Protein AF-C5M8X3-F1 (afdb_monomer)

Nearest PDB structures (foldseek):
  6czi-assembly2_B  TM=4.159E-01  e=5.454E+00  synthetic construct

Structure (mmCIF, N/CA/C/O backbone):
data_AF-C5M8X3-F1
#
_entry.id   AF-C5M8X3-F1
#
loop_
_atom_site.group_PDB
_atom_site.id
_atom_site.type_symbol
_atom_site.label_atom_id
_atom_site.label_alt_id
_atom_site.label_comp_id
_atom_site.label_asym_id
_atom_site.label_entity_id
_atom_site.label_seq_id
_atom_site.pdbx_PDB_ins_code
_atom_site.Cartn_x
_atom_site.Cartn_y
_atom_site.Cartn_z
_atom_site.occupancy
_atom_site.B_iso_or_equiv
_atom_site.auth_seq_id
_atom_site.auth_comp_id
_atom_site.auth_asym_id
_atom_site.auth_atom_id
_atom_site.pdbx_PDB_model_num
ATOM 1 N N . MET A 1 1 ? -1.297 -54.632 26.783 1.00 35.53 1 MET A N 1
ATOM 2 C CA . MET A 1 1 ? -0.485 -53.496 27.261 1.00 35.53 1 MET A CA 1
ATOM 3 C C . MET A 1 1 ? 0.518 -53.197 26.160 1.00 35.53 1 MET A C 1
ATOM 5 O O . MET A 1 1 ? 0.973 -54.150 25.548 1.00 35.53 1 MET A O 1
ATOM 9 N N . GLU A 1 2 ? 0.792 -51.916 25.925 1.00 27.80 2 GLU A N 1
ATOM 10 C CA . GLU A 1 2 ? 1.653 -51.342 24.872 1.00 27.80 2 GLU A CA 1
ATOM 11 C C . GLU A 1 2 ? 1.059 -51.148 23.468 1.00 27.80 2 GLU A C 1
ATOM 13 O O . GLU A 1 2 ? 0.149 -51.842 23.026 1.00 27.80 2 GLU A O 1
ATOM 18 N N . ARG A 1 3 ? 1.499 -50.029 22.881 1.00 27.27 3 ARG A N 1
ATOM 19 C CA . ARG A 1 3 ? 0.811 -49.127 21.955 1.00 27.27 3 ARG A CA 1
ATOM 20 C C . ARG A 1 3 ? 1.248 -49.368 20.511 1.00 27.27 3 ARG A C 1
ATOM 22 O O . ARG A 1 3 ? 2.397 -49.693 20.241 1.00 27.27 3 ARG A O 1
ATOM 29 N N . VAL A 1 4 ? 0.314 -49.087 19.608 1.00 30.89 4 VAL A N 1
ATOM 30 C CA . VAL A 1 4 ? 0.504 -48.908 18.165 1.00 30.89 4 VAL A CA 1
ATOM 31 C C . VAL A 1 4 ? 1.547 -47.816 17.903 1.00 30.89 4 VAL A C 1
ATOM 33 O O . VAL A 1 4 ? 1.366 -46.685 18.350 1.00 30.89 4 VAL A O 1
ATOM 36 N N . ASN A 1 5 ? 2.598 -48.147 17.149 1.00 29.56 5 ASN A N 1
ATOM 37 C CA . ASN A 1 5 ? 3.492 -47.186 16.504 1.00 29.56 5 ASN A CA 1
ATOM 38 C C . ASN A 1 5 ? 3.351 -47.340 14.987 1.00 29.56 5 ASN A C 1
ATOM 40 O O . ASN A 1 5 ? 3.986 -48.191 14.374 1.00 29.56 5 ASN A O 1
ATOM 44 N N . SER A 1 6 ? 2.504 -46.508 14.389 1.00 32.50 6 SER A N 1
ATOM 45 C CA . SER A 1 6 ? 2.483 -46.239 12.955 1.00 32.50 6 SER A CA 1
ATOM 46 C C . SER A 1 6 ? 3.452 -45.091 12.668 1.00 32.50 6 SER A C 1
ATOM 48 O O . SER A 1 6 ? 3.145 -43.916 12.862 1.00 32.50 6 SER A O 1
ATOM 50 N N . ARG A 1 7 ? 4.652 -45.451 12.225 1.00 31.73 7 ARG A N 1
ATOM 51 C CA . ARG A 1 7 ? 5.620 -44.580 11.559 1.00 31.73 7 ARG A CA 1
ATOM 52 C C . ARG A 1 7 ? 6.255 -45.450 10.492 1.00 31.73 7 ARG A C 1
ATOM 54 O O . ARG A 1 7 ? 7.017 -46.318 10.871 1.00 31.73 7 ARG A O 1
ATOM 61 N N . ASP A 1 8 ? 5.836 -45.268 9.242 1.00 32.00 8 ASP A N 1
ATOM 62 C CA . ASP A 1 8 ? 6.604 -45.571 8.026 1.00 32.00 8 ASP A CA 1
ATOM 63 C C . ASP A 1 8 ? 5.742 -45.253 6.795 1.00 32.00 8 ASP A C 1
ATOM 65 O O . ASP A 1 8 ? 5.071 -46.120 6.254 1.00 32.00 8 ASP A O 1
ATOM 69 N N . THR A 1 9 ? 5.734 -43.979 6.391 1.00 32.53 9 THR A N 1
ATOM 70 C CA . THR A 1 9 ? 5.500 -43.516 5.007 1.00 32.53 9 THR A CA 1
ATOM 71 C C . THR A 1 9 ? 5.806 -42.020 4.956 1.00 32.53 9 THR A C 1
ATOM 73 O O . THR A 1 9 ? 4.905 -41.201 5.097 1.00 32.53 9 THR A O 1
ATOM 76 N N . PHE A 1 10 ? 7.082 -41.658 4.830 1.00 29.36 10 PHE A N 1
ATOM 77 C CA . PHE A 1 10 ? 7.541 -40.352 4.327 1.00 29.36 10 PHE A CA 1
ATOM 78 C C . PHE A 1 10 ? 9.012 -40.500 3.914 1.00 29.36 10 PHE A C 1
ATOM 80 O O . PHE A 1 10 ? 9.926 -39.924 4.494 1.00 29.36 10 PHE A O 1
ATOM 87 N N . SER A 1 11 ? 9.240 -41.368 2.935 1.00 32.44 11 SER A N 1
ATOM 88 C CA . SER A 1 11 ? 10.549 -41.623 2.334 1.00 32.44 11 SER A CA 1
ATOM 89 C C . SER A 1 11 ? 10.380 -41.843 0.834 1.00 32.44 11 SER A C 1
ATOM 91 O O . SER A 1 11 ? 10.635 -42.913 0.303 1.00 32.44 11 SER A O 1
ATOM 93 N N . THR A 1 12 ? 9.917 -40.795 0.163 1.00 31.80 12 THR A N 1
ATOM 94 C CA . THR A 1 12 ? 10.097 -40.553 -1.273 1.00 31.80 12 THR A CA 1
ATOM 95 C C . THR A 1 12 ? 9.895 -39.058 -1.459 1.00 31.80 12 THR A C 1
ATOM 97 O O . THR A 1 12 ? 8.792 -38.592 -1.188 1.00 31.80 12 THR A O 1
ATOM 100 N N . LEU A 1 13 ? 10.968 -38.351 -1.838 1.00 28.16 13 LEU A N 1
ATOM 101 C CA . LEU A 1 13 ? 11.101 -36.936 -2.266 1.00 28.16 13 LEU A CA 1
ATOM 102 C C . LEU A 1 13 ? 12.334 -36.224 -1.668 1.00 28.16 13 LEU A C 1
ATOM 104 O O . LEU A 1 13 ? 12.421 -35.001 -1.698 1.00 28.16 13 LEU A O 1
ATOM 108 N N . ILE A 1 14 ? 13.325 -36.973 -1.179 1.00 31.22 14 ILE A N 1
ATOM 109 C CA . ILE A 1 14 ? 14.689 -36.462 -1.008 1.00 31.22 14 ILE A CA 1
ATOM 110 C C . ILE A 1 14 ? 15.605 -37.410 -1.776 1.00 31.22 14 ILE A C 1
ATOM 112 O O . ILE A 1 14 ? 15.864 -38.504 -1.294 1.00 31.22 14 ILE A O 1
ATOM 116 N N . GLU A 1 15 ? 15.955 -37.013 -3.000 1.00 29.81 15 GLU A N 1
ATOM 117 C CA . GLU A 1 15 ? 17.232 -37.237 -3.702 1.00 29.81 15 GLU A CA 1
ATOM 118 C C . GLU A 1 15 ? 17.016 -37.069 -5.212 1.00 29.81 15 GLU A C 1
ATOM 120 O O . GLU A 1 15 ? 16.443 -37.921 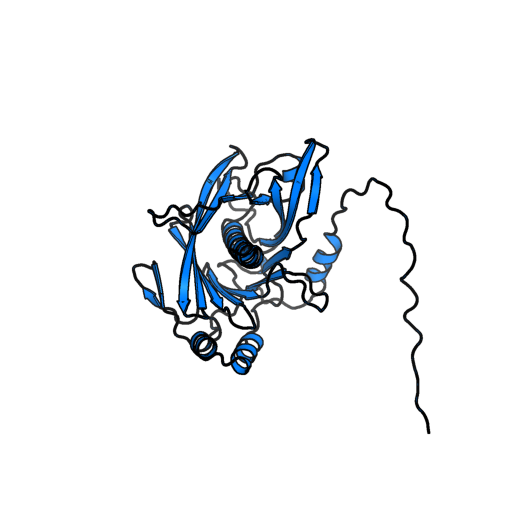-5.884 1.00 29.81 15 GLU A O 1
ATOM 125 N N . ASN A 1 16 ? 17.417 -35.897 -5.702 1.00 27.95 16 ASN A N 1
ATOM 126 C CA . ASN A 1 16 ? 18.263 -35.717 -6.881 1.00 27.95 16 ASN A CA 1
ATOM 127 C C . ASN A 1 16 ? 18.741 -34.258 -6.845 1.00 27.95 16 ASN A C 1
ATOM 129 O O . ASN A 1 16 ? 18.188 -33.375 -7.495 1.00 27.95 16 ASN A O 1
ATOM 133 N N . GLU A 1 17 ? 19.743 -33.999 -5.998 1.00 35.50 17 GLU A N 1
ATOM 134 C CA . GLU A 1 17 ? 20.630 -32.849 -6.175 1.00 35.50 17 GLU A CA 1
ATOM 135 C C . GLU A 1 17 ? 21.497 -33.132 -7.408 1.00 35.50 17 GLU A C 1
ATOM 137 O O . GLU A 1 17 ? 22.570 -33.728 -7.314 1.00 35.50 17 GLU A O 1
ATOM 142 N N . GLU A 1 18 ? 21.013 -32.734 -8.582 1.00 29.89 18 GLU A N 1
ATOM 143 C CA . GLU A 1 18 ? 21.880 -32.536 -9.738 1.00 29.89 18 GLU A CA 1
ATOM 144 C C . GLU A 1 18 ? 22.515 -31.142 -9.649 1.00 29.89 18 GLU A C 1
ATOM 146 O O . GLU A 1 18 ? 21.884 -30.146 -9.292 1.00 29.89 18 GLU A O 1
ATOM 151 N N . GLN A 1 19 ? 23.821 -31.108 -9.903 1.00 28.66 19 GLN A N 1
ATOM 152 C CA . GLN A 1 19 ? 24.676 -29.925 -9.885 1.00 28.66 19 GLN A CA 1
ATOM 153 C C . GLN A 1 19 ? 24.109 -28.797 -10.768 1.00 28.66 19 GLN A C 1
ATOM 155 O O . GLN A 1 19 ? 23.556 -29.083 -11.828 1.00 28.66 19 GLN A O 1
ATOM 160 N N . PRO A 1 20 ? 24.305 -27.512 -10.413 1.00 30.53 20 PRO A N 1
ATOM 161 C CA . PRO A 1 20 ? 23.799 -26.411 -11.221 1.00 30.53 20 PRO A CA 1
ATOM 162 C C . PRO A 1 20 ? 24.616 -26.291 -12.513 1.00 30.53 20 PRO A C 1
ATOM 164 O O . PRO A 1 20 ? 25.714 -25.726 -12.522 1.00 30.53 20 PRO A O 1
ATOM 167 N N . SER A 1 21 ? 24.082 -26.806 -13.619 1.00 29.17 21 SER A N 1
ATOM 168 C CA . SER A 1 21 ? 24.486 -26.376 -14.953 1.00 29.17 21 SER A CA 1
ATOM 169 C C . SER A 1 21 ? 24.014 -24.938 -15.171 1.00 29.17 21 SER A C 1
ATOM 171 O O . SER A 1 21 ? 22.846 -24.610 -14.981 1.00 29.17 21 SER A O 1
ATOM 173 N N . GLN A 1 22 ? 24.949 -24.065 -15.542 1.00 39.91 22 GLN A N 1
ATOM 174 C CA . GLN A 1 22 ? 24.668 -22.722 -16.037 1.00 39.91 22 GLN A CA 1
ATOM 175 C C . GLN A 1 22 ? 23.813 -22.832 -17.305 1.00 39.91 22 GLN A C 1
ATOM 177 O O . GLN A 1 22 ? 24.356 -23.251 -18.317 1.00 39.91 22 GLN A O 1
ATOM 182 N N . ASP A 1 23 ? 22.511 -22.545 -17.215 1.00 36.16 23 ASP A N 1
ATOM 183 C CA . ASP A 1 23 ? 21.654 -21.955 -18.272 1.00 36.16 23 ASP A CA 1
ATOM 184 C C . ASP A 1 23 ? 20.148 -21.978 -17.912 1.00 36.16 23 ASP A C 1
ATOM 186 O O . ASP A 1 23 ? 19.285 -22.064 -18.783 1.00 36.16 23 ASP A O 1
ATOM 190 N N . ASP A 1 24 ? 19.786 -21.821 -16.634 1.00 33.84 24 ASP A N 1
ATOM 191 C CA . ASP A 1 24 ? 18.376 -21.678 -16.253 1.00 33.84 24 ASP A CA 1
ATOM 192 C C . ASP A 1 24 ? 17.953 -20.202 -16.264 1.00 33.84 24 ASP A C 1
ATOM 194 O O . ASP A 1 24 ? 18.055 -19.463 -15.278 1.00 33.84 24 ASP A O 1
ATOM 198 N N . LEU A 1 25 ? 17.445 -19.763 -17.417 1.00 36.94 25 LEU A N 1
ATOM 199 C CA . LEU A 1 25 ? 16.463 -18.679 -17.469 1.00 36.94 25 LEU A CA 1
ATOM 200 C C . LEU A 1 25 ? 15.303 -19.053 -16.526 1.00 36.94 25 LEU A C 1
ATOM 202 O O . LEU A 1 25 ? 14.826 -20.186 -16.597 1.00 36.94 25 LEU A O 1
ATOM 206 N N . PRO A 1 26 ? 14.811 -18.153 -15.654 1.00 37.84 26 PRO A N 1
ATOM 207 C CA . PRO A 1 26 ? 13.705 -18.495 -14.773 1.00 37.84 26 PRO A CA 1
ATOM 208 C C . PRO A 1 26 ? 12.447 -18.693 -15.622 1.00 37.84 26 PRO A C 1
ATOM 210 O O . PRO A 1 26 ? 11.858 -17.731 -16.116 1.00 37.84 26 PRO A O 1
ATOM 213 N N . VAL A 1 27 ? 12.073 -19.959 -15.797 1.00 36.72 27 VAL A N 1
ATOM 214 C CA . VAL A 1 27 ? 10.805 -20.396 -16.376 1.00 36.72 27 VAL A CA 1
ATOM 215 C C . VAL A 1 27 ? 9.666 -19.756 -15.576 1.00 36.72 27 VAL A C 1
ATOM 217 O O . VAL A 1 27 ? 9.706 -19.682 -14.346 1.00 36.72 27 VAL A O 1
ATOM 220 N N . GLU A 1 28 ? 8.675 -19.221 -16.286 1.00 41.97 28 GLU A N 1
ATOM 221 C CA . GLU A 1 28 ? 7.472 -18.625 -15.712 1.00 41.97 28 GLU A CA 1
ATOM 222 C C . GLU A 1 28 ? 6.676 -19.658 -14.894 1.00 41.97 28 GLU A C 1
ATOM 224 O O . GLU A 1 28 ? 5.806 -20.346 -15.420 1.00 41.97 28 GLU A O 1
ATOM 229 N N . ASP A 1 29 ? 6.896 -19.700 -13.578 1.00 37.28 29 ASP A N 1
ATOM 230 C CA . ASP A 1 29 ? 5.984 -20.331 -12.609 1.00 37.28 29 ASP A CA 1
ATOM 231 C C . ASP A 1 29 ? 4.707 -19.479 -12.436 1.00 37.28 29 ASP A C 1
ATOM 233 O O . ASP A 1 29 ? 4.412 -18.901 -11.382 1.00 37.28 29 ASP A O 1
ATOM 237 N N . THR A 1 30 ? 3.949 -19.329 -13.522 1.00 42.97 30 THR A N 1
ATOM 238 C CA . THR A 1 30 ? 2.607 -18.722 -13.544 1.00 42.97 30 THR A CA 1
ATOM 239 C C . THR A 1 30 ? 1.503 -19.786 -13.493 1.00 42.97 30 THR A C 1
ATOM 241 O O . THR A 1 30 ? 0.395 -19.491 -13.040 1.00 42.97 30 THR A O 1
ATOM 244 N N . SER A 1 31 ? 1.828 -21.028 -13.870 1.00 37.69 31 SER A N 1
ATOM 245 C CA . SER A 1 31 ? 0.934 -22.197 -13.929 1.00 37.69 31 SER A CA 1
ATOM 246 C C . SER A 1 31 ? 0.243 -22.495 -12.591 1.00 37.69 31 SER A C 1
ATOM 248 O O . SER A 1 31 ? -0.985 -22.602 -12.518 1.00 37.69 31 SER A O 1
ATOM 250 N N . ASP A 1 32 ? 1.007 -22.531 -11.501 1.00 39.16 32 ASP A N 1
ATOM 251 C CA . ASP A 1 32 ? 0.515 -23.100 -10.241 1.00 39.16 32 ASP A CA 1
ATOM 252 C C . ASP A 1 32 ? -0.460 -22.170 -9.500 1.00 39.16 32 ASP A C 1
ATOM 254 O O . ASP A 1 32 ? -1.322 -22.620 -8.743 1.00 39.16 32 ASP A O 1
ATOM 258 N N . LEU A 1 33 ? -0.393 -20.862 -9.771 1.00 42.19 33 LEU A N 1
ATOM 259 C CA . LEU A 1 33 ? -1.233 -19.839 -9.136 1.00 42.19 33 LEU A CA 1
ATOM 260 C C . LEU A 1 33 ? -2.547 -19.572 -9.876 1.00 42.19 33 LEU A C 1
ATOM 262 O O . LEU A 1 33 ? -3.545 -19.260 -9.226 1.00 42.19 33 LEU A O 1
ATOM 266 N N . ILE A 1 34 ? -2.571 -19.734 -11.203 1.00 44.50 34 ILE A N 1
ATOM 267 C CA . ILE A 1 34 ? -3.823 -19.731 -11.978 1.00 44.50 34 ILE A CA 1
ATOM 268 C C . ILE A 1 34 ? -4.696 -20.912 -11.530 1.00 44.50 34 ILE A C 1
ATOM 270 O O . ILE A 1 34 ? -5.917 -20.770 -11.413 1.00 44.50 34 ILE A O 1
ATOM 274 N N . SER A 1 35 ? -4.068 -22.038 -11.164 1.00 29.95 35 SER A N 1
ATOM 275 C CA . SER A 1 35 ? -4.771 -23.174 -10.565 1.00 29.95 35 SER A CA 1
ATOM 276 C C . SER A 1 35 ? -5.399 -22.828 -9.208 1.00 29.95 35 SER A C 1
ATOM 278 O O . SER A 1 35 ? -6.538 -23.199 -8.990 1.00 29.95 35 SER A O 1
ATOM 280 N N . LEU A 1 36 ? -4.753 -22.024 -8.351 1.00 37.22 36 LEU A N 1
ATOM 281 C CA . LEU A 1 36 ? -5.252 -21.664 -7.009 1.00 37.22 36 LEU A CA 1
ATOM 282 C C . LEU A 1 36 ? -6.508 -20.777 -7.008 1.00 37.22 36 LEU A C 1
ATOM 284 O O . LEU A 1 36 ? -7.305 -20.848 -6.074 1.00 37.22 36 LEU A O 1
ATOM 288 N N . ILE A 1 37 ? -6.682 -19.943 -8.036 1.00 44.22 37 ILE A N 1
ATOM 289 C CA . ILE A 1 37 ? -7.893 -19.124 -8.223 1.00 44.22 37 ILE A CA 1
ATOM 290 C C . ILE A 1 37 ? -8.991 -19.953 -8.901 1.00 44.22 37 ILE A C 1
ATOM 292 O O . ILE A 1 37 ? -10.164 -19.790 -8.586 1.00 44.22 37 ILE A O 1
ATOM 296 N N . SER A 1 38 ? -8.608 -20.877 -9.787 1.00 37.72 38 SER A N 1
ATOM 297 C CA . SER A 1 38 ? -9.541 -21.768 -10.491 1.00 37.72 38 SER A CA 1
ATOM 298 C C . SER A 1 38 ? -9.983 -22.973 -9.644 1.00 37.72 38 SER A C 1
ATOM 300 O O . SER A 1 38 ? -11.002 -23.581 -9.940 1.00 37.72 38 SER A O 1
ATOM 302 N N . SER A 1 39 ? -9.225 -23.340 -8.602 1.00 35.97 39 SER A N 1
ATOM 303 C CA . SER A 1 39 ? -9.473 -24.505 -7.738 1.00 35.97 39 SER A CA 1
ATOM 304 C C . SER A 1 39 ? -10.269 -24.176 -6.479 1.00 35.97 39 SER A C 1
ATOM 306 O O . SER A 1 39 ? -10.559 -25.075 -5.690 1.00 35.97 39 SER A O 1
ATOM 308 N N . GLN A 1 40 ? -10.585 -22.903 -6.239 1.00 40.94 40 GLN A N 1
ATOM 309 C CA . GLN A 1 40 ? -11.578 -22.531 -5.245 1.00 40.94 40 GLN A CA 1
ATOM 310 C C . GLN A 1 40 ? -12.871 -22.159 -5.965 1.00 40.94 40 GLN A C 1
ATOM 312 O O . GLN A 1 40 ? -13.109 -21.000 -6.283 1.00 40.94 40 GLN A O 1
ATOM 317 N N . ASP A 1 41 ? -13.743 -23.154 -6.136 1.00 36.28 41 ASP A N 1
ATOM 318 C CA . ASP A 1 41 ? -15.193 -22.987 -6.301 1.00 36.28 41 ASP A CA 1
ATOM 319 C C . ASP A 1 41 ? -15.823 -22.344 -5.040 1.00 36.28 41 ASP A C 1
ATOM 321 O O . ASP A 1 41 ? -16.834 -22.796 -4.499 1.00 36.28 41 ASP A O 1
ATOM 325 N N . THR A 1 42 ? -15.220 -21.288 -4.495 1.00 49.09 42 THR A N 1
ATOM 326 C CA . THR A 1 42 ? -15.905 -20.382 -3.586 1.00 49.09 42 THR A CA 1
ATOM 327 C C . THR A 1 42 ? -16.634 -19.391 -4.473 1.00 49.09 42 THR A C 1
ATOM 329 O O . THR A 1 42 ? -16.024 -18.568 -5.143 1.00 49.09 42 THR A O 1
ATOM 332 N N . LEU A 1 43 ? -17.961 -19.515 -4.516 1.00 54.19 43 LEU A N 1
ATOM 333 C CA . LEU A 1 43 ? -18.886 -18.576 -5.150 1.00 54.19 43 LEU A CA 1
ATOM 334 C C . LEU A 1 43 ? -18.646 -17.163 -4.590 1.00 54.19 43 LEU A C 1
ATOM 336 O O . LEU A 1 43 ? -19.321 -16.725 -3.658 1.00 54.19 43 LEU A O 1
ATOM 340 N N . ILE A 1 44 ? -17.651 -16.455 -5.123 1.00 66.62 44 ILE A N 1
ATOM 341 C CA . ILE A 1 44 ? -17.416 -15.050 -4.823 1.00 66.62 44 ILE A CA 1
ATOM 342 C C . ILE A 1 44 ? -18.664 -14.319 -5.300 1.00 66.62 44 ILE A C 1
ATOM 344 O O . ILE A 1 44 ? -19.034 -14.411 -6.469 1.00 66.62 44 ILE A O 1
ATOM 348 N N . ASN A 1 45 ? -19.336 -13.615 -4.390 1.00 75.12 45 ASN A N 1
ATOM 349 C CA . ASN A 1 45 ? -20.534 -12.872 -4.746 1.00 75.12 45 ASN A CA 1
ATOM 350 C C . ASN A 1 45 ? -20.176 -11.810 -5.813 1.00 75.12 45 ASN A C 1
ATOM 352 O O . ASN A 1 45 ? -19.442 -10.868 -5.498 1.00 75.12 45 ASN A O 1
ATOM 356 N N . PRO A 1 46 ? -20.697 -11.913 -7.053 1.00 77.19 46 PRO A N 1
ATOM 357 C CA . PRO A 1 46 ? -20.314 -11.024 -8.149 1.00 77.19 46 PRO A CA 1
ATOM 358 C C . PRO A 1 46 ? -20.783 -9.580 -7.938 1.00 77.19 46 PRO A C 1
ATOM 360 O O . PRO A 1 46 ? -20.312 -8.677 -8.625 1.00 77.19 46 PRO A O 1
ATOM 363 N N . THR A 1 47 ? -21.688 -9.335 -6.981 1.00 83.75 47 THR A N 1
ATOM 364 C CA . THR A 1 47 ? -22.148 -7.984 -6.635 1.00 83.75 47 THR A CA 1
ATOM 365 C C . THR A 1 47 ? -21.171 -7.227 -5.738 1.00 83.75 47 THR A C 1
ATOM 367 O O . THR A 1 47 ? -21.415 -6.058 -5.438 1.00 83.75 47 THR A O 1
ATOM 370 N N . ILE A 1 48 ? -20.104 -7.874 -5.255 1.00 87.25 48 ILE A N 1
ATOM 371 C CA . ILE A 1 48 ? -19.066 -7.200 -4.473 1.00 87.25 48 ILE A CA 1
ATOM 372 C C . ILE A 1 48 ? -18.394 -6.154 -5.360 1.00 87.25 48 ILE A C 1
ATOM 374 O O . ILE A 1 48 ? -17.923 -6.459 -6.458 1.00 87.25 48 ILE A O 1
ATOM 378 N N . LYS A 1 49 ? -18.328 -4.923 -4.850 1.00 91.06 49 LYS A N 1
ATOM 379 C CA . LYS A 1 49 ? -17.592 -3.826 -5.471 1.00 91.06 49 LYS A CA 1
ATOM 380 C C . LYS A 1 49 ? -16.314 -3.537 -4.698 1.00 91.06 49 LYS A C 1
ATOM 382 O O . LYS A 1 49 ? -16.342 -3.441 -3.475 1.00 91.06 49 LYS A O 1
ATOM 387 N N . ILE A 1 50 ? -15.219 -3.379 -5.429 1.00 92.00 50 ILE A N 1
ATOM 388 C CA . ILE A 1 50 ? -13.895 -3.008 -4.939 1.00 92.00 50 ILE A CA 1
ATOM 389 C C . ILE A 1 50 ? -13.449 -1.805 -5.763 1.00 92.00 50 ILE A C 1
ATOM 391 O O . ILE A 1 50 ? -13.410 -1.881 -6.986 1.00 92.00 50 ILE A O 1
ATOM 395 N N . MET A 1 51 ? -13.133 -0.689 -5.110 1.00 92.44 51 MET A N 1
ATOM 396 C CA . MET A 1 51 ? -12.769 0.583 -5.753 1.00 92.44 51 MET A CA 1
ATOM 397 C C . MET A 1 51 ? -13.808 1.025 -6.796 1.00 92.44 51 MET A C 1
ATOM 399 O O . MET A 1 51 ? -13.471 1.441 -7.898 1.00 92.44 51 MET A O 1
ATOM 403 N N . ASN A 1 52 ? -15.094 0.886 -6.454 1.00 89.75 52 ASN A N 1
ATOM 404 C CA . ASN A 1 52 ? -16.241 1.130 -7.338 1.00 89.75 52 ASN A CA 1
ATOM 405 C C . ASN A 1 52 ? -16.350 0.217 -8.577 1.00 89.75 52 ASN A C 1
ATOM 407 O O . ASN A 1 52 ? -17.232 0.424 -9.410 1.00 89.75 52 ASN A O 1
ATOM 411 N N . GLN A 1 53 ? -15.550 -0.848 -8.653 1.00 90.62 53 GLN A N 1
ATOM 412 C CA . GLN A 1 53 ? -15.564 -1.835 -9.733 1.00 90.62 53 GLN A CA 1
ATOM 413 C C . GLN A 1 53 ? -16.102 -3.172 -9.252 1.00 90.62 53 GLN A C 1
ATOM 415 O O . GLN A 1 53 ? -15.798 -3.603 -8.142 1.00 90.62 53 GLN A O 1
ATOM 420 N N . ASN A 1 54 ? -16.889 -3.857 -10.080 1.00 89.50 54 ASN A N 1
ATOM 421 C CA . ASN A 1 54 ? -17.336 -5.204 -9.735 1.00 89.50 54 ASN A CA 1
ATOM 422 C C . ASN A 1 54 ? -16.127 -6.137 -9.645 1.00 89.50 54 ASN A C 1
ATOM 424 O O . ASN A 1 54 ? -15.220 -6.069 -10.474 1.00 89.50 54 ASN A O 1
ATOM 428 N N . ILE A 1 55 ? -16.141 -7.047 -8.675 1.00 88.56 55 ILE A N 1
ATOM 429 C CA . ILE A 1 55 ? -15.057 -8.014 -8.473 1.00 88.56 55 ILE A CA 1
ATOM 430 C C . ILE A 1 55 ? -14.759 -8.851 -9.725 1.00 88.56 55 ILE A C 1
ATOM 432 O O . ILE A 1 55 ? -13.611 -9.194 -9.985 1.00 88.56 55 ILE A O 1
ATOM 436 N N . THR A 1 56 ? -15.774 -9.103 -10.553 1.00 87.88 56 THR A N 1
ATOM 437 C CA . THR A 1 56 ? -15.651 -9.813 -11.833 1.00 87.88 56 THR A CA 1
ATOM 438 C C . THR A 1 56 ? -14.778 -9.088 -12.857 1.00 87.88 56 THR A C 1
ATOM 440 O O . THR A 1 56 ? -14.328 -9.714 -13.809 1.00 87.88 56 THR A O 1
ATOM 443 N N . ASN A 1 57 ? -14.533 -7.785 -12.685 1.00 88.25 57 ASN A N 1
ATOM 444 C CA . ASN A 1 57 ? -13.693 -7.003 -13.592 1.00 88.25 57 ASN A CA 1
ATOM 445 C C . ASN A 1 57 ? -12.195 -7.225 -13.317 1.00 88.25 57 ASN A C 1
ATOM 447 O O . ASN A 1 57 ? -11.374 -6.984 -14.199 1.00 88.25 57 ASN A O 1
ATOM 451 N N . PHE A 1 58 ? -11.824 -7.721 -12.130 1.00 88.81 58 PHE A N 1
ATOM 452 C CA . PHE A 1 58 ? -10.436 -7.949 -11.709 1.00 88.81 58 PHE A CA 1
ATOM 453 C C . PHE A 1 58 ? -9.859 -9.229 -12.327 1.00 88.81 58 PHE A C 1
ATOM 455 O O . PHE A 1 58 ? -9.615 -10.227 -11.654 1.00 88.81 58 PHE A O 1
ATOM 462 N N . THR A 1 59 ? -9.666 -9.202 -13.642 1.00 85.31 59 THR A N 1
ATOM 463 C CA . THR A 1 59 ? -9.271 -10.370 -14.444 1.00 85.31 59 THR A CA 1
ATOM 464 C C . THR A 1 59 ? -7.772 -10.442 -14.717 1.00 85.31 59 THR A C 1
ATOM 466 O O . THR A 1 59 ? -7.264 -11.495 -15.102 1.00 85.31 59 THR A O 1
ATOM 469 N N . ARG A 1 60 ? -7.040 -9.338 -14.524 1.00 88.38 60 ARG A N 1
ATOM 470 C CA . ARG A 1 60 ? -5.610 -9.254 -14.832 1.00 88.38 60 ARG A CA 1
ATOM 471 C C . ARG A 1 60 ? -4.777 -9.431 -13.575 1.00 88.38 60 ARG A C 1
ATOM 473 O O . ARG A 1 60 ? -5.069 -8.824 -12.549 1.00 88.38 60 ARG A O 1
ATOM 480 N N . ILE A 1 61 ? -3.704 -10.211 -13.680 1.00 90.38 61 ILE A N 1
ATOM 481 C CA . ILE A 1 61 ? -2.747 -10.436 -12.593 1.00 90.38 61 ILE A CA 1
ATOM 482 C C . ILE A 1 61 ? -1.389 -9.903 -13.028 1.00 90.38 61 ILE A C 1
ATOM 484 O O . ILE A 1 61 ? -0.848 -10.325 -14.047 1.00 90.38 61 ILE A O 1
ATOM 488 N N . TYR A 1 62 ? -0.812 -9.018 -12.222 1.00 92.75 62 TYR A N 1
ATOM 489 C CA . TYR A 1 62 ? 0.530 -8.491 -12.442 1.00 92.75 62 TYR A CA 1
ATOM 490 C C . TYR A 1 62 ? 1.515 -9.042 -11.417 1.00 92.75 62 TYR A C 1
ATOM 492 O O . TYR A 1 62 ? 1.185 -9.200 -10.242 1.00 92.75 62 TYR A O 1
ATOM 500 N N . THR A 1 63 ? 2.749 -9.292 -11.863 1.00 94.69 63 THR A N 1
ATOM 501 C CA . THR A 1 63 ? 3.908 -9.557 -11.001 1.00 94.69 63 THR A CA 1
ATOM 502 C C . THR A 1 63 ? 4.967 -8.496 -11.277 1.00 94.69 63 THR A C 1
ATOM 504 O O . THR A 1 63 ? 5.713 -8.585 -12.247 1.00 94.69 63 THR A O 1
ATOM 507 N N . LEU A 1 64 ? 5.020 -7.492 -10.407 1.00 96.00 64 LEU A N 1
ATOM 508 C CA . LEU A 1 64 ? 5.802 -6.272 -10.565 1.00 96.00 64 LEU A CA 1
ATOM 509 C C . LEU A 1 64 ? 7.144 -6.400 -9.828 1.00 96.00 64 LEU A C 1
ATOM 511 O O . LEU A 1 64 ? 7.157 -6.397 -8.588 1.00 96.00 64 LEU A O 1
ATOM 515 N N . PRO A 1 65 ? 8.285 -6.534 -10.525 1.00 94.94 65 PRO A N 1
ATOM 516 C CA . PRO A 1 65 ? 9.576 -6.626 -9.861 1.00 94.94 65 PRO A CA 1
ATOM 517 C C . PRO A 1 65 ? 10.022 -5.289 -9.266 1.00 94.94 65 PRO A C 1
ATOM 519 O O . PRO A 1 65 ? 9.996 -4.243 -9.917 1.00 94.94 65 PRO A O 1
ATOM 522 N N . LEU A 1 66 ? 10.480 -5.355 -8.013 1.00 93.69 66 LEU A N 1
ATOM 523 C CA . LEU A 1 66 ? 11.042 -4.236 -7.269 1.00 93.69 66 LEU A CA 1
ATOM 524 C C . LEU A 1 66 ? 12.566 -4.354 -7.239 1.00 93.69 66 LEU A C 1
ATOM 526 O O . LEU A 1 66 ? 13.108 -5.289 -6.639 1.00 93.69 66 LEU A O 1
ATOM 530 N N . ILE A 1 67 ? 13.261 -3.398 -7.848 1.00 91.94 67 ILE A N 1
ATOM 531 C CA . ILE A 1 67 ? 14.718 -3.436 -7.991 1.00 91.94 67 ILE A CA 1
ATOM 532 C C . ILE A 1 67 ? 15.373 -2.117 -7.577 1.00 91.94 67 ILE A C 1
ATOM 534 O O . ILE A 1 67 ? 14.742 -1.061 -7.564 1.00 91.94 67 ILE A O 1
ATOM 538 N N . SER A 1 68 ? 16.669 -2.154 -7.298 1.00 89.12 68 SER A N 1
ATOM 539 C CA . SER A 1 68 ? 17.533 -0.976 -7.253 1.00 89.12 68 SER A CA 1
ATOM 540 C C . SER A 1 68 ? 18.756 -1.174 -8.140 1.00 89.12 68 SER A C 1
ATOM 542 O O . SER A 1 68 ? 19.154 -2.295 -8.472 1.00 89.12 68 SER A O 1
ATOM 544 N N . ASN A 1 69 ? 19.365 -0.060 -8.540 1.00 81.69 69 ASN A N 1
ATOM 545 C CA . ASN A 1 69 ? 20.672 -0.100 -9.184 1.00 81.69 69 ASN A CA 1
ATOM 546 C C . ASN A 1 69 ? 21.739 -0.172 -8.091 1.00 81.69 69 ASN A C 1
ATOM 548 O O . ASN A 1 69 ? 21.683 0.602 -7.139 1.00 81.69 69 ASN A O 1
ATOM 552 N N . PHE A 1 70 ? 22.757 -1.014 -8.271 1.00 64.88 70 PHE A N 1
ATOM 553 C CA . PHE A 1 70 ? 23.837 -1.184 -7.290 1.00 64.88 70 PHE A CA 1
ATOM 554 C C . PHE A 1 70 ? 24.520 0.141 -6.880 1.00 64.88 70 PHE A C 1
ATOM 556 O O . PHE A 1 70 ? 24.972 0.283 -5.749 1.00 64.88 70 PHE A O 1
ATOM 563 N N . LEU A 1 71 ? 24.559 1.128 -7.785 1.00 58.19 71 LEU A N 1
ATOM 564 C CA . LEU A 1 71 ? 25.219 2.426 -7.586 1.00 58.19 71 LEU A CA 1
ATOM 565 C C . LEU A 1 71 ? 24.267 3.588 -7.241 1.00 58.19 71 LEU A C 1
ATOM 567 O O . LEU A 1 71 ? 24.739 4.668 -6.891 1.00 58.19 71 LEU A O 1
ATOM 571 N N . HIS A 1 72 ? 22.943 3.409 -7.337 1.00 60.22 72 HIS A N 1
ATOM 572 C CA . HIS A 1 72 ? 21.978 4.490 -7.097 1.00 60.22 72 HIS A CA 1
ATOM 573 C C . HIS A 1 72 ? 20.965 4.110 -6.021 1.00 60.22 72 HIS A C 1
ATOM 575 O O . HIS A 1 72 ? 20.328 3.067 -6.086 1.00 60.22 72 HIS A O 1
ATOM 581 N N . THR A 1 73 ? 20.721 5.028 -5.087 1.00 63.44 73 THR A N 1
ATOM 582 C CA . THR A 1 73 ? 19.823 4.864 -3.927 1.00 63.44 73 THR A CA 1
ATOM 583 C C . THR A 1 73 ? 18.320 4.822 -4.267 1.00 63.44 73 THR A C 1
ATOM 585 O O . THR A 1 73 ? 17.469 4.865 -3.369 1.00 63.44 73 THR A O 1
ATOM 588 N N . GLY A 1 74 ? 17.982 4.759 -5.557 1.00 76.62 74 GLY A N 1
ATOM 589 C CA . GLY A 1 74 ? 16.615 4.677 -6.060 1.00 76.62 74 GLY A CA 1
ATOM 590 C C . GLY A 1 74 ? 16.096 3.242 -6.057 1.00 76.62 74 GLY A C 1
ATOM 591 O O . GLY A 1 74 ? 16.821 2.314 -6.413 1.00 76.62 74 GLY A O 1
ATOM 592 N N . VAL A 1 75 ? 14.829 3.088 -5.679 1.00 88.88 75 VAL A N 1
ATOM 593 C CA . VAL A 1 75 ? 14.071 1.843 -5.844 1.00 88.88 75 VAL A CA 1
ATOM 594 C C . VAL A 1 75 ? 13.062 2.062 -6.968 1.00 88.88 75 VAL A C 1
ATOM 596 O O . VAL A 1 75 ? 12.414 3.113 -7.023 1.00 88.88 75 VAL A O 1
ATOM 599 N N . TYR A 1 76 ? 12.961 1.075 -7.848 1.00 93.69 76 TYR A N 1
ATOM 600 C CA . TYR A 1 76 ? 12.212 1.099 -9.095 1.00 93.69 76 TYR A CA 1
ATOM 601 C C . TYR A 1 76 ? 11.275 -0.105 -9.144 1.00 93.69 76 TYR A C 1
ATOM 603 O O . TYR A 1 76 ? 11.699 -1.231 -8.883 1.00 93.69 76 TYR A O 1
ATOM 611 N N . LEU A 1 77 ? 10.016 0.141 -9.476 1.00 95.44 77 LEU A N 1
ATOM 612 C CA . LEU A 1 77 ? 8.999 -0.875 -9.688 1.00 95.44 77 LEU A CA 1
ATOM 613 C C . LEU A 1 77 ? 8.729 -0.963 -11.187 1.00 95.44 77 LEU A C 1
ATOM 615 O O . LEU A 1 77 ? 8.325 0.030 -11.786 1.00 95.44 77 LEU A O 1
ATOM 619 N N . TYR A 1 78 ? 8.963 -2.125 -11.783 1.00 94.81 78 TYR A N 1
ATOM 620 C CA . TYR A 1 78 ? 8.701 -2.365 -13.203 1.00 94.81 78 TYR A CA 1
ATOM 621 C C . TYR A 1 78 ? 7.397 -3.138 -13.378 1.00 94.81 78 TYR A C 1
ATOM 623 O O . TYR A 1 78 ? 6.945 -3.816 -12.455 1.00 94.81 78 TYR A O 1
ATOM 631 N N . LEU A 1 79 ? 6.804 -3.044 -14.568 1.00 92.88 79 LEU A N 1
ATOM 632 C CA . LEU A 1 79 ? 5.579 -3.770 -14.900 1.00 92.88 79 LEU A CA 1
ATOM 633 C C . LEU A 1 79 ? 5.819 -5.286 -14.983 1.00 92.88 79 LEU A C 1
ATOM 635 O O . LEU A 1 79 ? 4.969 -6.078 -14.590 1.00 92.88 79 LEU A O 1
ATOM 639 N N . ASN A 1 80 ? 6.983 -5.700 -15.482 1.00 92.06 80 ASN A N 1
ATOM 640 C CA . ASN A 1 80 ? 7.388 -7.100 -15.585 1.00 92.06 80 ASN A CA 1
ATOM 641 C C . ASN A 1 80 ? 8.920 -7.211 -15.737 1.00 92.06 80 ASN A C 1
ATOM 643 O O . ASN A 1 80 ? 9.635 -6.208 -15.798 1.00 92.06 80 ASN A O 1
ATOM 647 N N . TRP A 1 81 ? 9.436 -8.443 -15.780 1.00 90.12 81 TRP A N 1
ATOM 648 C CA . TRP A 1 81 ? 10.867 -8.707 -15.9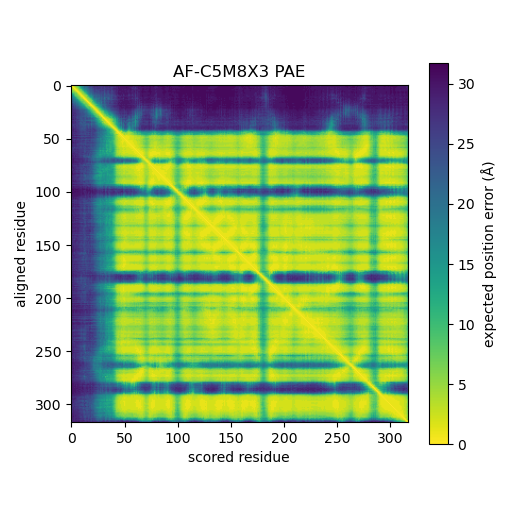77 1.00 90.12 81 TRP A CA 1
ATOM 649 C C . TRP A 1 81 ? 11.375 -8.342 -17.373 1.00 90.12 81 TRP A C 1
ATOM 651 O O . TRP A 1 81 ? 12.506 -7.870 -17.498 1.00 90.12 81 TRP A O 1
ATOM 661 N N . ASN A 1 82 ? 10.548 -8.507 -18.405 1.00 90.50 82 ASN A N 1
ATOM 662 C CA . ASN A 1 82 ? 10.928 -8.197 -19.783 1.00 90.50 82 ASN A CA 1
ATOM 663 C C . ASN A 1 82 ? 11.245 -6.711 -19.955 1.00 90.50 82 ASN A C 1
ATOM 665 O O . ASN A 1 82 ? 12.210 -6.370 -20.630 1.00 90.50 82 ASN A O 1
ATOM 669 N N . ASP A 1 83 ? 10.511 -5.826 -19.284 1.00 90.62 83 ASP A N 1
ATOM 670 C CA . ASP A 1 83 ? 10.772 -4.388 -19.322 1.00 90.62 83 ASP A CA 1
ATOM 671 C C . ASP A 1 83 ? 12.149 -4.031 -18.748 1.00 90.62 83 ASP A C 1
ATOM 673 O O . ASP A 1 83 ? 12.822 -3.144 -19.269 1.00 90.62 83 ASP A O 1
ATOM 677 N N . ILE A 1 84 ? 12.623 -4.767 -17.739 1.00 90.12 84 ILE A N 1
ATOM 678 C CA . ILE A 1 84 ? 13.979 -4.601 -17.200 1.00 90.12 84 ILE A CA 1
ATOM 679 C C . ILE A 1 84 ? 15.022 -5.033 -18.245 1.00 90.12 84 ILE A C 1
ATOM 681 O O . ILE A 1 84 ? 15.989 -4.310 -18.497 1.00 90.12 84 ILE A O 1
ATOM 685 N N . ILE A 1 85 ? 14.823 -6.200 -18.867 1.00 88.94 85 ILE A N 1
ATOM 686 C CA . ILE A 1 85 ? 15.742 -6.778 -19.865 1.00 88.94 85 ILE A CA 1
ATOM 687 C C . ILE A 1 85 ? 15.839 -5.876 -21.104 1.00 88.94 85 ILE A C 1
ATOM 689 O O . ILE A 1 85 ? 16.938 -5.625 -21.605 1.00 88.94 85 ILE A O 1
ATOM 693 N N . LEU A 1 86 ? 14.699 -5.344 -21.552 1.00 88.38 86 LEU A N 1
ATOM 694 C CA . LEU A 1 86 ? 14.566 -4.443 -22.699 1.00 88.38 86 LEU A CA 1
ATOM 695 C C . LEU A 1 86 ? 14.912 -2.981 -22.376 1.00 88.38 86 LEU A C 1
ATOM 697 O O . LEU A 1 86 ? 14.792 -2.126 -23.248 1.00 88.38 86 LEU A O 1
ATOM 701 N N . ASN A 1 87 ? 15.349 -2.687 -21.146 1.00 87.19 87 ASN A N 1
ATOM 702 C CA . ASN A 1 87 ? 15.700 -1.340 -20.688 1.00 87.19 87 ASN A CA 1
ATOM 703 C C . ASN A 1 87 ? 14.567 -0.309 -20.868 1.00 87.19 87 ASN A C 1
ATOM 705 O O . ASN A 1 87 ? 14.823 0.859 -21.168 1.00 87.19 87 ASN A O 1
ATOM 709 N N . LYS A 1 88 ? 13.312 -0.734 -20.704 1.00 89.56 88 LYS A N 1
ATOM 710 C CA . LYS A 1 88 ? 12.170 0.183 -20.664 1.00 89.56 88 LYS A CA 1
ATOM 711 C C . LYS A 1 88 ? 12.157 0.960 -19.342 1.00 89.56 88 LYS A C 1
ATOM 713 O O . LYS A 1 88 ? 12.707 0.479 -18.351 1.00 89.56 88 LYS A O 1
ATOM 718 N N . PRO A 1 89 ? 11.544 2.152 -19.288 1.00 90.56 89 PRO A N 1
ATOM 719 C CA . PRO A 1 89 ? 11.359 2.866 -18.028 1.00 90.56 89 PRO A CA 1
ATOM 720 C C . PRO A 1 89 ? 10.533 2.052 -17.013 1.00 90.56 89 PRO A C 1
ATOM 722 O O . PRO A 1 89 ? 9.642 1.293 -17.400 1.00 90.56 89 PRO A O 1
ATOM 725 N N . PRO A 1 90 ? 10.798 2.206 -15.703 1.00 93.06 90 PRO A N 1
ATOM 726 C CA . PRO A 1 90 ? 9.998 1.580 -14.653 1.00 93.06 90 PRO A CA 1
ATOM 727 C C . PRO A 1 90 ? 8.624 2.241 -14.539 1.00 93.06 90 PRO A C 1
ATOM 729 O O . PRO A 1 90 ? 8.493 3.428 -14.784 1.00 93.06 90 PRO A O 1
ATOM 732 N N . LEU A 1 91 ? 7.624 1.525 -14.033 1.00 93.69 91 LEU A N 1
ATOM 733 C CA . LEU A 1 91 ? 6.294 2.078 -13.770 1.00 93.69 91 LEU A CA 1
ATOM 734 C C . LEU A 1 91 ? 6.337 3.189 -12.710 1.00 93.69 91 LEU A C 1
ATOM 736 O O . LEU A 1 91 ? 5.823 4.291 -12.900 1.00 93.69 91 LEU A O 1
ATOM 740 N N . LEU A 1 92 ? 6.983 2.888 -11.580 1.00 95.19 92 LEU A N 1
ATOM 741 C CA . LEU A 1 92 ? 7.141 3.809 -10.462 1.00 95.19 92 LEU A CA 1
ATOM 742 C C . LEU A 1 92 ? 8.593 3.835 -9.997 1.00 95.19 92 LEU A C 1
ATOM 744 O O . LEU A 1 92 ? 9.298 2.826 -9.994 1.00 95.19 92 LEU A O 1
ATOM 748 N N . SER A 1 93 ? 9.038 4.988 -9.514 1.00 93.75 93 SER A N 1
ATOM 749 C CA . SER A 1 93 ? 10.314 5.093 -8.807 1.00 93.75 93 SER A CA 1
ATOM 750 C C . SER A 1 93 ? 10.192 5.992 -7.598 1.00 93.75 93 SER A C 1
ATOM 752 O O . SER A 1 93 ? 9.463 6.982 -7.629 1.00 93.75 93 SER A O 1
ATOM 754 N N . ARG A 1 94 ? 10.951 5.700 -6.546 1.00 88.69 94 ARG A N 1
ATOM 755 C CA . ARG A 1 94 ? 10.981 6.561 -5.365 1.00 88.69 94 ARG A CA 1
ATOM 756 C C . ARG A 1 94 ? 12.281 7.338 -5.238 1.00 88.69 94 ARG A C 1
ATOM 758 O O . ARG A 1 94 ? 13.369 6.781 -5.401 1.00 88.69 94 ARG A O 1
ATOM 765 N N . SER A 1 95 ? 12.172 8.596 -4.827 1.00 79.94 95 SER A N 1
ATOM 766 C CA . SER A 1 95 ? 13.292 9.352 -4.273 1.00 79.94 95 SER A CA 1
ATOM 767 C C . SER A 1 95 ? 13.045 9.584 -2.784 1.00 79.94 95 SER A C 1
ATOM 769 O O . SER A 1 95 ? 11.970 10.014 -2.366 1.00 79.94 95 SER A O 1
ATOM 771 N N . SER A 1 96 ? 14.044 9.270 -1.955 1.00 68.75 96 SER A N 1
ATOM 772 C CA . SER A 1 96 ? 14.022 9.768 -0.582 1.00 68.75 96 SER A CA 1
ATOM 773 C C . SER A 1 96 ? 14.379 11.241 -0.635 1.00 68.75 96 SER A C 1
ATOM 775 O O . SER A 1 96 ? 15.410 11.614 -1.201 1.00 68.75 96 SER A O 1
ATOM 777 N N . THR A 1 97 ? 13.570 12.077 -0.006 1.00 65.12 97 THR A N 1
ATOM 778 C CA . THR A 1 97 ? 14.005 13.426 0.328 1.00 65.12 97 THR A CA 1
ATOM 779 C C . THR A 1 97 ? 15.105 13.300 1.383 1.00 65.12 97 THR A C 1
ATOM 781 O O . THR A 1 97 ? 15.005 12.528 2.341 1.00 65.12 97 THR A O 1
ATOM 784 N N . LYS A 1 98 ? 16.223 14.002 1.182 1.00 56.94 98 LYS A N 1
ATOM 785 C CA . LYS A 1 98 ? 17.153 14.262 2.282 1.00 56.94 98 LYS A CA 1
ATOM 786 C C . LYS A 1 98 ? 16.463 15.307 3.149 1.00 56.94 98 LYS A C 1
ATOM 788 O O . LYS A 1 98 ? 16.122 16.369 2.625 1.00 56.94 98 LYS A O 1
ATOM 793 N N . PHE A 1 99 ? 16.210 14.992 4.420 1.00 52.47 99 PHE A N 1
ATOM 794 C CA . PHE A 1 99 ? 15.616 15.928 5.375 1.00 52.47 99 PHE A CA 1
ATOM 795 C C . PHE A 1 99 ? 16.379 17.255 5.311 1.00 52.47 99 PHE A C 1
ATOM 797 O O . PHE A 1 99 ? 17.532 17.346 5.727 1.00 52.47 99 PHE A O 1
ATOM 804 N N . THR A 1 100 ? 15.756 18.283 4.738 1.00 45.56 100 THR A N 1
ATOM 805 C CA . THR A 1 100 ? 16.282 19.644 4.815 1.00 45.56 100 THR A CA 1
ATOM 806 C C . THR A 1 100 ? 15.644 20.269 6.039 1.00 45.56 100 THR A C 1
ATOM 808 O O . THR A 1 100 ? 14.433 20.460 6.086 1.00 45.56 100 THR A O 1
ATOM 811 N N . ILE A 1 101 ? 16.475 20.569 7.038 1.00 49.44 101 ILE A N 1
ATOM 812 C CA . ILE A 1 101 ? 16.103 21.029 8.390 1.00 49.44 101 ILE A CA 1
ATOM 813 C C . ILE A 1 101 ? 15.184 22.277 8.374 1.00 49.44 101 ILE A C 1
ATOM 815 O O . ILE A 1 101 ? 14.532 22.585 9.365 1.00 49.44 101 ILE A O 1
ATOM 819 N N . PHE A 1 102 ? 15.052 22.960 7.231 1.00 49.47 102 PHE A N 1
ATOM 820 C CA . PHE A 1 102 ? 14.349 24.237 7.091 1.00 49.47 102 PHE A CA 1
ATOM 821 C C . PHE A 1 102 ? 13.074 24.208 6.227 1.00 49.47 102 PHE A C 1
ATOM 823 O O . PHE A 1 102 ? 12.448 25.252 6.050 1.00 49.47 102 PHE A O 1
ATOM 830 N N . LYS A 1 103 ? 12.647 23.058 5.683 1.00 52.69 103 LYS A N 1
ATOM 831 C CA . LYS A 1 103 ? 11.395 22.960 4.905 1.00 52.69 103 LYS A CA 1
ATOM 832 C C . LYS A 1 103 ? 10.581 21.742 5.330 1.00 52.69 103 LYS A C 1
ATOM 834 O O . LYS A 1 103 ? 11.146 20.672 5.541 1.00 52.69 103 LYS A O 1
ATOM 839 N N . LYS A 1 104 ? 9.246 21.894 5.391 1.00 63.94 104 LYS A N 1
ATOM 840 C CA . LYS A 1 104 ? 8.286 20.774 5.436 1.00 63.94 104 LYS A CA 1
ATOM 841 C C . LYS A 1 104 ? 8.467 19.943 4.169 1.00 63.94 104 LYS A C 1
ATOM 843 O O . LYS A 1 104 ? 7.819 20.184 3.157 1.00 63.94 104 LYS A O 1
ATOM 848 N N . THR A 1 105 ? 9.438 19.045 4.205 1.00 70.62 105 THR A N 1
ATOM 849 C CA . THR A 1 105 ? 9.754 18.147 3.108 1.00 70.62 105 THR A CA 1
ATOM 850 C C . THR A 1 105 ? 8.929 16.881 3.293 1.00 70.62 105 THR A C 1
ATOM 852 O O . THR A 1 105 ? 8.819 16.395 4.421 1.00 70.62 105 THR A O 1
ATOM 855 N N . PRO A 1 106 ? 8.304 16.363 2.222 1.00 81.69 106 PRO A N 1
ATOM 856 C CA . PRO A 1 106 ? 7.600 15.091 2.303 1.00 81.69 106 PRO A CA 1
ATOM 857 C C . PRO A 1 106 ? 8.594 14.002 2.711 1.00 81.69 106 PRO A C 1
ATOM 859 O O . PRO A 1 106 ? 9.767 14.088 2.358 1.00 81.69 106 PRO A O 1
ATOM 862 N N . LEU A 1 107 ? 8.138 12.982 3.435 1.00 85.38 107 LEU A N 1
ATOM 863 C CA . LEU A 1 107 ? 8.947 11.824 3.825 1.00 85.38 107 LEU A CA 1
ATOM 864 C C . LEU A 1 107 ? 9.480 11.075 2.595 1.00 85.38 107 LEU A C 1
ATOM 866 O O . LEU A 1 107 ? 10.616 10.599 2.581 1.00 85.38 107 LEU A O 1
ATOM 870 N N . LEU A 1 108 ? 8.626 10.941 1.582 1.00 89.06 108 LEU A N 1
ATOM 871 C CA . LEU A 1 108 ? 8.878 10.185 0.367 1.00 89.06 108 LEU A CA 1
ATOM 872 C C . LEU A 1 108 ? 8.170 10.862 -0.807 1.00 89.06 108 LEU A C 1
ATOM 874 O O . LEU A 1 108 ? 7.053 11.359 -0.649 1.00 89.06 108 LEU A O 1
ATOM 878 N N . ILE A 1 109 ? 8.808 10.847 -1.978 1.00 92.00 109 ILE A N 1
ATOM 879 C CA . ILE A 1 109 ? 8.168 11.208 -3.244 1.00 92.00 109 ILE A CA 1
ATOM 880 C C . ILE A 1 109 ? 8.264 10.006 -4.181 1.00 92.00 109 ILE A C 1
ATOM 882 O O . ILE A 1 109 ? 9.355 9.479 -4.432 1.00 92.00 109 ILE A O 1
ATOM 886 N N . ILE A 1 110 ? 7.117 9.569 -4.691 1.00 95.12 110 ILE A N 1
ATOM 887 C CA . ILE A 1 110 ? 7.014 8.517 -5.701 1.00 95.12 110 ILE A CA 1
ATOM 888 C C . ILE A 1 110 ? 6.679 9.181 -7.031 1.00 95.12 110 ILE A C 1
ATOM 890 O O . ILE A 1 110 ? 5.787 10.023 -7.113 1.00 95.12 110 ILE A O 1
ATOM 894 N N . HIS A 1 111 ? 7.422 8.798 -8.060 1.00 95.00 111 HIS A N 1
ATOM 895 C CA . HIS A 1 111 ? 7.281 9.303 -9.412 1.00 95.00 111 HIS A CA 1
ATOM 896 C C . HIS A 1 111 ? 6.684 8.232 -10.313 1.00 95.00 111 HIS A C 1
ATOM 898 O O . HIS A 1 111 ? 7.107 7.076 -10.215 1.00 95.00 111 HIS A O 1
ATOM 904 N N . LYS A 1 112 ? 5.778 8.639 -11.201 1.00 94.69 112 LYS A N 1
ATOM 905 C CA . LYS A 1 112 ? 5.297 7.847 -12.339 1.00 94.69 112 LYS A CA 1
ATOM 906 C C . LYS A 1 112 ? 6.173 8.173 -13.541 1.00 94.69 112 LYS A C 1
ATOM 908 O O . LYS A 1 112 ? 6.521 9.340 -13.727 1.00 94.69 112 LYS A O 1
ATOM 913 N N . HIS A 1 113 ? 6.589 7.156 -14.292 1.00 92.88 113 HIS A N 1
ATOM 914 C CA . HIS A 1 113 ? 7.323 7.375 -15.540 1.00 92.88 113 HIS A CA 1
ATOM 915 C C . HIS A 1 113 ? 6.396 7.214 -16.729 1.00 92.88 113 HIS A C 1
ATOM 917 O O . HIS A 1 113 ? 5.511 6.360 -16.733 1.00 92.88 113 HIS A O 1
ATOM 923 N N . ASP A 1 114 ? 6.650 8.028 -17.740 1.00 88.00 114 ASP A N 1
ATOM 924 C CA . ASP A 1 114 ? 6.028 7.912 -19.045 1.00 88.00 114 ASP A CA 1
ATOM 925 C C . ASP A 1 114 ? 6.805 6.883 -19.890 1.00 88.00 114 ASP A C 1
ATOM 927 O O . ASP A 1 114 ? 8.009 7.070 -20.123 1.00 88.00 114 ASP A O 1
ATOM 931 N N . PRO A 1 115 ? 6.148 5.806 -20.363 1.00 82.00 115 PRO A N 1
ATOM 932 C CA . PRO A 1 115 ? 6.794 4.772 -21.160 1.00 82.00 115 PRO A CA 1
ATOM 933 C C . PRO A 1 115 ? 7.341 5.272 -22.504 1.00 82.00 115 PRO A C 1
ATOM 935 O O . PRO A 1 115 ? 8.287 4.683 -23.025 1.00 82.00 115 PRO A O 1
ATOM 938 N N . LEU A 1 116 ? 6.777 6.349 -23.058 1.00 83.44 116 LEU A N 1
ATOM 939 C CA . LEU A 1 116 ? 7.138 6.887 -24.369 1.00 83.44 116 LEU A CA 1
ATOM 940 C C . LEU A 1 116 ? 8.254 7.923 -24.280 1.00 83.44 116 LEU A C 1
ATOM 942 O O . LEU A 1 116 ? 9.163 7.928 -25.110 1.00 83.44 116 LEU A O 1
ATOM 946 N N . THR A 1 117 ? 8.191 8.811 -23.287 1.00 84.25 117 THR A N 1
ATOM 947 C CA . THR A 1 117 ? 9.145 9.925 -23.177 1.00 84.25 117 THR A CA 1
ATO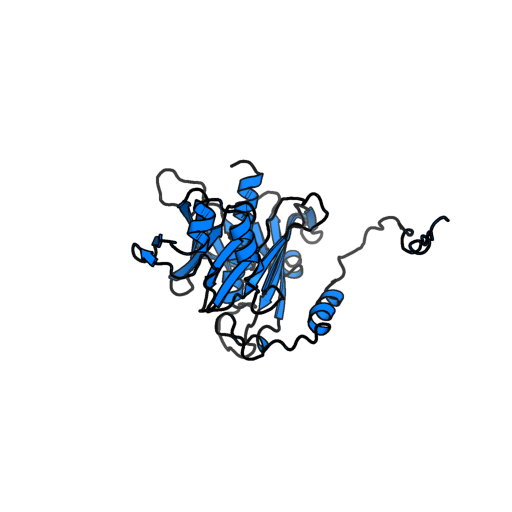M 948 C C . THR A 1 117 ? 10.286 9.664 -22.198 1.00 84.25 117 THR A C 1
ATOM 950 O O . THR A 1 117 ? 11.259 10.418 -22.200 1.00 84.25 117 THR A O 1
ATOM 953 N N . ASN A 1 118 ? 10.195 8.617 -21.362 1.00 82.00 118 ASN A N 1
ATOM 954 C CA . ASN A 1 118 ? 11.125 8.336 -20.257 1.00 82.00 118 ASN A CA 1
ATOM 955 C C . ASN A 1 118 ? 11.257 9.511 -19.259 1.00 82.00 118 ASN A C 1
ATOM 957 O O . ASN A 1 118 ? 12.196 9.583 -18.461 1.00 82.00 118 ASN A O 1
ATOM 961 N N . ASN A 1 119 ? 10.311 10.452 -19.301 1.00 89.62 119 ASN A N 1
ATOM 962 C CA . ASN A 1 119 ? 10.181 11.493 -18.300 1.00 89.62 119 ASN A CA 1
ATOM 963 C C . ASN A 1 119 ? 9.472 10.930 -17.073 1.00 89.62 119 ASN A C 1
ATOM 965 O O . ASN A 1 119 ? 8.711 9.966 -17.151 1.00 89.62 119 ASN A O 1
ATOM 969 N N . LYS A 1 120 ? 9.705 11.566 -15.926 1.00 91.38 120 LYS A N 1
ATOM 970 C CA . LYS A 1 120 ? 9.036 11.216 -14.677 1.00 91.38 120 LYS A CA 1
ATOM 971 C C . LYS A 1 120 ? 8.375 12.437 -14.065 1.00 91.38 120 LYS A C 1
ATOM 973 O O . LYS A 1 120 ? 8.958 13.522 -14.061 1.00 91.38 120 LYS A O 1
ATOM 978 N N . GLU A 1 121 ? 7.210 12.231 -13.480 1.00 92.62 121 GLU A N 1
ATOM 979 C CA . GLU A 1 121 ? 6.447 13.260 -12.778 1.00 92.62 121 GLU A CA 1
ATOM 980 C C . GLU A 1 121 ? 6.187 12.858 -11.326 1.00 92.62 121 GLU A C 1
ATOM 982 O O . GLU A 1 121 ? 6.206 11.675 -10.986 1.00 92.62 121 GLU A O 1
ATOM 987 N N . GLU A 1 122 ? 5.969 13.836 -10.446 1.00 93.94 122 GLU A N 1
ATOM 988 C CA . GLU A 1 122 ? 5.588 13.572 -9.056 1.00 93.94 122 GLU A CA 1
ATOM 989 C C . GLU A 1 122 ? 4.163 13.006 -9.005 1.00 93.94 122 GLU A C 1
ATOM 991 O O . GLU A 1 122 ? 3.191 13.738 -9.168 1.00 93.94 122 GLU A O 1
ATOM 996 N N . PHE A 1 123 ? 4.041 11.709 -8.731 1.00 95.62 123 PHE A N 1
ATOM 997 C CA . PHE A 1 123 ? 2.752 11.023 -8.688 1.00 95.62 123 PHE A CA 1
ATOM 998 C C . PHE A 1 123 ? 2.169 10.969 -7.275 1.00 95.62 123 PHE A C 1
ATOM 1000 O O . PHE A 1 123 ? 0.973 11.163 -7.088 1.00 95.62 123 PHE A O 1
ATOM 1007 N N . CYS A 1 124 ? 3.013 10.744 -6.261 1.00 96.44 124 CYS A N 1
ATOM 1008 C CA . CYS A 1 124 ? 2.583 10.662 -4.867 1.00 96.44 124 CYS A CA 1
ATOM 1009 C C . CYS A 1 124 ? 3.573 11.353 -3.922 1.00 96.44 124 CYS A C 1
ATOM 1011 O O . CYS A 1 124 ? 4.783 11.102 -3.969 1.00 96.44 124 CYS A O 1
ATOM 1013 N N . LYS A 1 125 ? 3.047 12.191 -3.025 1.00 94.62 125 LYS A N 1
ATOM 1014 C CA . LYS A 1 125 ? 3.770 12.816 -1.909 1.00 94.62 125 LYS A CA 1
ATOM 1015 C C . LYS A 1 125 ? 3.322 12.191 -0.604 1.00 94.62 125 LYS A C 1
ATOM 1017 O O . LYS A 1 125 ? 2.129 12.077 -0.348 1.00 94.62 125 LYS A O 1
ATOM 1022 N N . VAL A 1 126 ? 4.283 11.824 0.235 1.00 93.62 126 VAL A N 1
ATOM 1023 C CA . VAL A 1 126 ? 4.003 11.103 1.477 1.00 93.62 126 VAL A CA 1
ATOM 1024 C C . VAL A 1 126 ? 4.392 11.955 2.672 1.00 93.62 126 VAL A C 1
ATOM 1026 O O . VAL A 1 126 ? 5.554 12.331 2.818 1.00 93.62 126 VAL A O 1
ATOM 1029 N N . GLU A 1 127 ? 3.446 12.223 3.563 1.00 92.31 127 GLU A N 1
ATOM 1030 C CA . GLU A 1 127 ? 3.713 12.767 4.896 1.00 92.31 127 GLU A CA 1
ATOM 1031 C C . GLU A 1 127 ? 3.608 11.664 5.951 1.00 92.31 127 GLU A C 1
ATOM 1033 O O . GLU A 1 127 ? 2.816 10.737 5.807 1.00 92.31 127 GLU A O 1
ATOM 1038 N N . PHE A 1 128 ? 4.365 11.791 7.040 1.00 91.25 128 PHE A N 1
ATOM 1039 C CA . PHE A 1 128 ? 4.248 10.930 8.217 1.00 91.25 128 PHE A CA 1
ATOM 1040 C C . PHE A 1 128 ? 3.790 11.731 9.424 1.00 91.25 128 PHE A C 1
ATOM 1042 O O . PHE A 1 128 ? 4.277 12.841 9.659 1.00 91.25 128 PHE A O 1
ATOM 1049 N N . LYS A 1 129 ? 2.868 11.160 10.201 1.00 92.19 129 LYS A N 1
ATOM 1050 C CA . LYS A 1 129 ? 2.356 11.763 11.430 1.00 92.19 129 LYS A CA 1
ATOM 1051 C C . LYS A 1 129 ? 2.194 10.719 12.521 1.00 92.19 129 LYS A C 1
ATOM 1053 O O . LYS A 1 129 ? 1.883 9.555 12.278 1.00 92.19 129 LYS A O 1
ATOM 1058 N N . ILE A 1 130 ? 2.375 11.180 13.750 1.00 92.38 130 ILE A N 1
ATOM 1059 C CA . ILE A 1 130 ? 2.156 10.399 14.963 1.00 92.38 130 ILE A CA 1
ATOM 1060 C C . ILE A 1 130 ? 0.804 10.832 15.532 1.00 92.38 130 ILE A C 1
ATOM 1062 O O . ILE A 1 130 ? 0.573 12.027 15.732 1.00 92.38 130 ILE A O 1
ATOM 1066 N N . HIS A 1 131 ? -0.104 9.878 15.742 1.00 93.25 131 HIS A N 1
ATOM 1067 C CA . HIS A 1 131 ? -1.376 10.129 16.419 1.00 93.25 131 HIS A CA 1
ATOM 1068 C C . HIS A 1 131 ? -1.234 9.878 17.926 1.00 93.25 131 HIS A C 1
ATOM 1070 O O . HIS A 1 131 ? -1.581 10.738 18.731 1.00 93.25 131 HIS A O 1
ATOM 1076 N N . SER A 1 132 ? -0.668 8.726 18.287 1.00 92.81 132 SER A N 1
ATOM 1077 C CA . SER A 1 132 ? -0.308 8.332 19.650 1.00 92.81 132 SER A CA 1
ATOM 1078 C C . SER A 1 132 ? 0.969 7.483 19.622 1.00 92.81 132 SER A C 1
ATOM 1080 O O . SER A 1 132 ? 1.512 7.205 18.554 1.00 92.81 132 SER A O 1
ATOM 1082 N N . ILE A 1 133 ? 1.451 7.043 20.787 1.00 89.06 133 ILE A N 1
ATOM 1083 C CA . ILE A 1 133 ? 2.649 6.189 20.901 1.00 89.06 133 ILE A CA 1
ATOM 1084 C C . ILE A 1 133 ? 2.512 4.909 20.057 1.00 89.06 133 ILE A C 1
ATOM 1086 O O . ILE A 1 133 ? 3.478 4.461 19.446 1.00 89.06 133 ILE A O 1
ATOM 1090 N N . HIS A 1 134 ? 1.305 4.340 19.989 1.00 92.06 134 HIS A N 1
ATOM 1091 C CA . HIS A 1 134 ? 1.045 3.062 19.321 1.00 92.06 134 HIS A CA 1
ATOM 1092 C C . HIS A 1 134 ? 0.299 3.201 17.989 1.00 92.06 134 HIS A C 1
ATOM 1094 O O . HIS A 1 134 ? 0.098 2.200 17.303 1.00 92.06 134 HIS A O 1
ATOM 1100 N N . ILE A 1 135 ? -0.087 4.421 17.596 1.00 94.75 135 ILE A N 1
ATOM 1101 C CA . ILE A 1 135 ? -0.810 4.688 16.348 1.00 94.75 135 ILE A CA 1
ATOM 1102 C C . ILE A 1 135 ? -0.107 5.796 15.573 1.00 94.75 135 ILE A C 1
ATOM 1104 O O . ILE A 1 135 ? -0.011 6.945 16.014 1.00 94.75 135 ILE A O 1
ATOM 1108 N N . THR A 1 136 ? 0.348 5.460 14.374 1.00 94.38 136 THR A N 1
ATOM 1109 C CA . THR A 1 136 ? 0.922 6.414 13.419 1.00 94.38 136 THR A CA 1
ATOM 1110 C C . THR A 1 136 ? 0.115 6.396 12.132 1.00 94.38 136 THR A C 1
ATOM 1112 O O . THR A 1 136 ? -0.721 5.517 11.939 1.00 94.38 136 THR A O 1
ATOM 1115 N N . TYR A 1 137 ? 0.307 7.377 11.256 1.00 95.75 137 TYR A N 1
ATOM 1116 C CA . TYR A 1 137 ? -0.323 7.338 9.943 1.00 95.75 137 TYR A CA 1
ATOM 1117 C C . TYR A 1 137 ? 0.493 8.056 8.873 1.00 95.75 137 TYR A C 1
ATOM 1119 O O . TYR A 1 137 ? 1.239 9.000 9.160 1.00 95.75 137 TYR A O 1
ATOM 1127 N N . TYR A 1 138 ? 0.316 7.613 7.631 1.00 95.44 138 TYR A N 1
ATOM 1128 C CA . TYR A 1 138 ? 0.822 8.288 6.440 1.00 95.44 138 TYR A CA 1
ATOM 1129 C C . TYR A 1 138 ? -0.307 9.011 5.728 1.00 95.44 138 TYR A C 1
ATOM 1131 O O . TYR A 1 138 ? -1.438 8.531 5.706 1.00 95.44 138 TYR A O 1
ATOM 1139 N N . ILE A 1 139 ? 0.016 10.152 5.129 1.00 96.12 139 ILE A N 1
ATOM 1140 C CA . ILE A 1 139 ? -0.865 10.840 4.188 1.00 96.12 139 ILE A CA 1
ATOM 1141 C C . ILE A 1 139 ? -0.207 10.733 2.821 1.00 96.12 139 ILE A C 1
ATOM 1143 O O . ILE A 1 139 ? 0.877 11.283 2.630 1.00 96.12 139 ILE A O 1
ATOM 1147 N N . LEU A 1 140 ? -0.840 10.010 1.905 1.00 97.12 140 LEU A N 1
ATOM 1148 C CA . LEU A 1 140 ? -0.437 9.920 0.508 1.00 97.12 140 LEU A CA 1
ATOM 1149 C C . LEU A 1 140 ? -1.298 10.902 -0.276 1.00 97.12 140 LEU A C 1
ATOM 1151 O O . LEU A 1 140 ? -2.510 10.728 -0.352 1.00 97.12 140 LEU A O 1
ATOM 1155 N N . GLU A 1 141 ? -0.682 11.939 -0.824 1.00 96.12 141 GLU A N 1
ATOM 1156 C CA . GLU A 1 141 ? -1.331 12.928 -1.681 1.00 96.12 141 GLU A CA 1
ATOM 1157 C C . GLU A 1 141 ? -0.939 12.665 -3.133 1.00 96.12 141 GLU A C 1
ATOM 1159 O O . GLU A 1 141 ? 0.251 12.545 -3.430 1.00 96.12 141 GLU A O 1
ATOM 1164 N N . PHE A 1 142 ? -1.931 12.577 -4.018 1.00 96.38 142 PHE A N 1
ATOM 1165 C CA . PHE A 1 142 ? -1.768 12.300 -5.445 1.00 96.38 142 PHE A CA 1
ATOM 1166 C C . PHE A 1 142 ? -2.176 13.539 -6.257 1.00 96.38 142 PHE A C 1
ATOM 1168 O O . PHE A 1 142 ? -3.358 13.704 -6.572 1.00 96.38 142 PHE A O 1
ATOM 1175 N N . PRO A 1 143 ? -1.235 14.450 -6.580 1.00 92.62 143 PRO A N 1
ATOM 1176 C CA . PRO A 1 143 ? -1.560 15.720 -7.233 1.00 92.62 143 PRO A CA 1
ATOM 1177 C C . PRO A 1 143 ? -2.200 15.537 -8.611 1.00 92.62 143 PRO A C 1
ATOM 1179 O O . PRO A 1 143 ? -3.095 16.291 -8.981 1.00 92.62 143 PRO A O 1
ATOM 1182 N N . THR A 1 144 ? -1.771 14.510 -9.345 1.00 91.50 144 THR A N 1
ATOM 1183 C CA . THR A 1 144 ? -2.259 14.191 -10.693 1.00 91.50 144 THR A CA 1
ATOM 1184 C C . THR A 1 144 ? -3.631 13.510 -10.698 1.00 91.50 144 THR A C 1
ATOM 1186 O O . THR A 1 144 ? -4.267 13.450 -11.742 1.00 91.50 144 THR A O 1
ATOM 1189 N N . LEU A 1 145 ? -4.128 13.055 -9.540 1.00 92.25 145 LEU A N 1
ATOM 1190 C CA . LEU A 1 145 ? -5.432 12.400 -9.381 1.00 92.25 145 LEU A CA 1
ATOM 1191 C C . LEU A 1 145 ? -6.403 13.302 -8.608 1.00 92.25 145 LEU A C 1
ATOM 1193 O O . LEU A 1 145 ? -6.913 12.932 -7.553 1.00 92.25 145 LEU A O 1
ATOM 1197 N N . ASN A 1 146 ? -6.616 14.529 -9.094 1.00 90.50 146 ASN A N 1
ATOM 1198 C CA . ASN A 1 146 ? -7.501 15.528 -8.474 1.00 90.50 146 ASN A CA 1
ATOM 1199 C C . ASN A 1 146 ? -7.182 15.820 -6.994 1.00 90.50 146 ASN A C 1
ATOM 1201 O O . ASN A 1 146 ? -8.082 16.070 -6.191 1.00 90.50 146 ASN A O 1
ATOM 1205 N N . ASN A 1 147 ? -5.896 15.805 -6.625 1.00 90.00 147 ASN A N 1
ATOM 1206 C CA . ASN A 1 147 ? -5.432 15.952 -5.240 1.00 90.00 147 ASN A CA 1
ATOM 1207 C C . ASN A 1 147 ? -6.054 14.925 -4.274 1.00 90.00 147 ASN A C 1
ATOM 1209 O O . ASN A 1 147 ? -6.280 15.231 -3.098 1.00 90.00 147 ASN A O 1
ATOM 1213 N N . LEU A 1 148 ? -6.321 13.710 -4.763 1.00 94.56 148 LEU A N 1
ATOM 1214 C CA . LEU A 1 148 ? -6.730 12.572 -3.949 1.00 94.56 148 LEU A CA 1
ATOM 1215 C C . LEU A 1 148 ? -5.784 12.408 -2.752 1.00 94.56 148 LEU A C 1
ATOM 1217 O O . LEU A 1 148 ? -4.559 12.495 -2.884 1.00 94.56 148 LEU A O 1
ATOM 1221 N N . ARG A 1 149 ? -6.360 12.117 -1.581 1.00 95.62 149 ARG A N 1
ATOM 1222 C CA . ARG A 1 149 ? -5.611 11.793 -0.365 1.00 95.62 149 ARG A CA 1
ATOM 1223 C C . ARG A 1 149 ? -6.023 10.448 0.199 1.00 95.62 149 ARG A C 1
ATOM 1225 O O . ARG A 1 149 ? -7.203 10.218 0.443 1.00 95.62 149 ARG A O 1
ATOM 1232 N N . VAL A 1 150 ? -5.033 9.610 0.483 1.00 97.19 150 VAL A N 1
ATOM 1233 C CA . VAL A 1 150 ? -5.212 8.320 1.155 1.00 97.19 150 VAL A CA 1
ATOM 1234 C C . VAL A 1 150 ? -4.480 8.347 2.493 1.00 97.19 150 VAL A C 1
ATOM 1236 O O . VAL A 1 150 ? -3.311 8.730 2.570 1.00 97.19 150 VAL A O 1
ATOM 1239 N N . TYR A 1 151 ? -5.175 7.942 3.556 1.00 97.56 151 TYR A N 1
ATOM 1240 C CA . TYR A 1 151 ? -4.637 7.892 4.915 1.00 97.56 151 TYR A CA 1
ATOM 1241 C C . TYR A 1 151 ? -4.366 6.444 5.297 1.00 97.56 151 TYR A C 1
ATOM 1243 O O . TYR A 1 151 ? -5.302 5.661 5.428 1.00 97.56 151 TYR A O 1
ATOM 1251 N N . LEU A 1 152 ? -3.095 6.102 5.493 1.00 97.56 152 LEU A N 1
ATOM 1252 C CA . LEU A 1 152 ? -2.683 4.776 5.948 1.00 97.56 152 LEU A CA 1
ATOM 1253 C C . LEU A 1 152 ? -2.533 4.812 7.459 1.00 97.56 152 LEU A C 1
ATOM 1255 O O . LEU A 1 152 ? -1.602 5.452 7.946 1.00 97.56 152 LEU A O 1
ATOM 1259 N N . ILE A 1 153 ? -3.448 4.188 8.196 1.00 97.38 153 ILE A N 1
ATOM 1260 C CA . ILE A 1 153 ? -3.463 4.241 9.659 1.00 97.38 153 ILE A CA 1
ATOM 1261 C C . ILE A 1 153 ? -2.821 2.978 10.213 1.00 97.38 153 ILE A C 1
ATOM 1263 O O . ILE A 1 153 ? -3.366 1.884 10.092 1.00 97.38 153 ILE A O 1
ATOM 1267 N N . ASN A 1 154 ? -1.669 3.144 10.851 1.00 94.94 154 ASN A N 1
ATOM 1268 C CA . ASN A 1 154 ? -0.843 2.055 11.333 1.00 94.94 154 ASN A CA 1
ATOM 1269 C C . ASN A 1 154 ? -1.120 1.771 12.808 1.00 94.94 154 ASN A C 1
ATOM 1271 O O . ASN A 1 154 ? -0.866 2.606 13.680 1.00 94.94 154 ASN A O 1
ATOM 1275 N N . ASN A 1 155 ? -1.542 0.543 13.081 1.00 92.31 155 ASN A N 1
ATOM 1276 C CA . ASN A 1 155 ? -1.457 -0.076 14.391 1.00 92.31 155 ASN A CA 1
ATOM 1277 C C . ASN A 1 155 ? -0.024 -0.592 14.599 1.00 92.31 155 ASN A C 1
ATOM 1279 O O . ASN A 1 155 ? 0.388 -1.535 13.927 1.00 92.31 155 ASN A O 1
ATOM 1283 N N . ASN A 1 156 ? 0.718 -0.007 15.542 1.00 87.12 156 ASN A N 1
ATOM 1284 C CA . ASN A 1 156 ? 2.077 -0.435 15.901 1.00 87.12 156 ASN A CA 1
ATOM 1285 C C . ASN A 1 156 ? 2.116 -1.277 17.195 1.00 87.12 156 ASN A C 1
ATOM 1287 O O . ASN A 1 156 ? 3.122 -1.280 17.903 1.00 87.12 156 ASN A O 1
ATOM 1291 N N . SER A 1 157 ? 1.014 -1.950 17.547 1.00 83.50 157 SER A N 1
ATOM 1292 C CA . SER A 1 157 ? 0.989 -2.963 18.616 1.00 83.50 157 SER A CA 1
ATOM 1293 C C . SER A 1 157 ? 1.643 -4.282 18.165 1.00 83.50 157 SER A C 1
ATOM 1295 O O . SER A 1 157 ? 2.204 -4.369 17.073 1.00 83.50 157 SER A O 1
ATOM 1297 N N . LEU A 1 158 ? 1.570 -5.327 19.000 1.00 76.56 158 LEU A N 1
ATOM 1298 C CA . LEU A 1 158 ? 2.227 -6.618 18.757 1.00 76.56 158 LEU A CA 1
ATOM 1299 C C . LEU A 1 158 ? 1.790 -7.293 17.444 1.00 76.56 158 LEU A C 1
ATOM 1301 O O . LEU A 1 158 ? 2.579 -8.009 16.832 1.00 76.56 158 LEU A O 1
ATOM 1305 N N . LYS A 1 159 ? 0.545 -7.060 17.006 1.00 81.69 159 LYS A N 1
ATOM 1306 C CA . LYS A 1 159 ? 0.013 -7.540 15.725 1.00 81.69 159 LYS A CA 1
ATOM 1307 C C . LYS A 1 159 ? -0.209 -6.344 14.787 1.00 81.69 159 LYS A C 1
ATOM 1309 O O . LYS A 1 159 ? -1.320 -5.803 14.746 1.00 81.69 159 LYS A O 1
ATOM 1314 N N . PRO A 1 160 ? 0.837 -5.891 14.071 1.00 86.69 160 PRO A N 1
ATOM 1315 C CA . PRO A 1 160 ? 0.755 -4.685 13.268 1.00 86.69 160 PRO A CA 1
ATOM 1316 C C . PRO A 1 160 ? -0.199 -4.865 12.090 1.00 86.69 160 PRO A C 1
ATOM 1318 O O . PRO A 1 160 ? -0.240 -5.910 11.440 1.00 86.69 160 PRO A O 1
ATOM 1321 N N . THR A 1 161 ? -0.981 -3.822 11.841 1.00 93.81 161 THR A N 1
ATOM 1322 C CA . THR A 1 161 ? -1.963 -3.738 10.754 1.00 93.81 161 THR A CA 1
ATOM 1323 C C . THR A 1 161 ? -1.997 -2.317 10.222 1.00 93.81 161 THR A C 1
ATOM 1325 O O . THR A 1 161 ? -1.673 -1.368 10.944 1.00 93.81 161 THR A O 1
ATOM 1328 N N . VAL A 1 162 ? -2.379 -2.169 8.958 1.00 96.69 162 VAL A N 1
ATOM 1329 C CA . VAL A 1 162 ? -2.606 -0.859 8.345 1.00 96.69 162 VAL A CA 1
ATOM 1330 C C . VAL A 1 162 ? -3.996 -0.833 7.747 1.00 96.69 162 VAL A C 1
ATOM 1332 O O . VAL A 1 162 ? -4.280 -1.632 6.859 1.00 96.69 162 VAL A O 1
ATOM 1335 N N . ASP A 1 163 ? -4.827 0.098 8.203 1.00 97.75 163 ASP A N 1
ATOM 1336 C CA . ASP A 1 163 ? -6.181 0.284 7.686 1.00 97.75 163 ASP A CA 1
ATOM 1337 C C . ASP A 1 163 ? -6.259 1.574 6.869 1.00 97.75 163 ASP A C 1
ATOM 1339 O O . ASP A 1 163 ? -5.694 2.602 7.260 1.00 97.75 163 ASP A O 1
ATOM 1343 N N . PHE A 1 164 ? -6.965 1.533 5.741 1.00 98.12 164 PHE A N 1
ATOM 1344 C CA . PHE A 1 164 ? -7.213 2.709 4.907 1.00 98.12 164 PHE A CA 1
ATOM 1345 C C . PHE A 1 164 ? -8.512 2.584 4.108 1.00 98.12 164 PHE A C 1
ATOM 1347 O O . PHE A 1 164 ? -9.054 1.493 3.932 1.00 98.12 164 PHE A O 1
ATOM 1354 N N . ILE A 1 165 ? -9.005 3.726 3.632 1.00 96.81 165 ILE A N 1
ATOM 1355 C CA . ILE A 1 165 ? -10.146 3.817 2.717 1.00 96.81 165 ILE A CA 1
ATOM 1356 C C . ILE A 1 165 ? -9.642 4.364 1.387 1.00 96.81 165 ILE A C 1
ATOM 1358 O O . ILE A 1 165 ? -8.873 5.330 1.366 1.00 96.81 165 ILE A O 1
ATOM 1362 N N . TYR A 1 166 ? -10.088 3.759 0.292 1.00 96.44 166 TYR A N 1
ATOM 1363 C CA . TYR A 1 166 ? -9.835 4.243 -1.059 1.00 96.44 166 TYR A CA 1
ATOM 1364 C C . TYR A 1 166 ? -11.001 3.877 -1.986 1.00 96.44 166 TYR A C 1
ATOM 1366 O O . TYR A 1 166 ? -11.462 2.739 -1.944 1.00 96.44 166 TYR A O 1
ATOM 1374 N N . ASN A 1 167 ? -11.486 4.837 -2.787 1.00 92.81 167 ASN A N 1
ATOM 1375 C CA . ASN A 1 167 ? -12.629 4.678 -3.703 1.00 92.81 167 ASN A CA 1
ATOM 1376 C C . ASN A 1 167 ? -13.795 3.887 -3.069 1.00 92.81 167 ASN A C 1
ATOM 1378 O O . ASN A 1 167 ? -14.183 2.822 -3.551 1.00 92.81 167 ASN A O 1
ATOM 1382 N N . ASP A 1 168 ? -14.286 4.382 -1.926 1.00 90.81 168 ASP A N 1
ATOM 1383 C CA . ASP A 1 168 ? -15.411 3.815 -1.159 1.00 90.81 168 ASP A CA 1
ATOM 1384 C C . ASP A 1 168 ? -15.238 2.355 -0.706 1.00 90.81 168 ASP A C 1
ATOM 1386 O O . ASP A 1 168 ? -16.202 1.671 -0.364 1.00 90.81 168 ASP A O 1
ATOM 1390 N N . SER A 1 169 ? -13.998 1.865 -0.686 1.00 95.31 169 SER A N 1
ATOM 1391 C CA . SER A 1 169 ? -13.648 0.522 -0.229 1.00 95.31 169 SER A CA 1
ATOM 1392 C C . SER A 1 169 ? -12.735 0.588 0.983 1.00 95.31 169 SER A C 1
ATOM 1394 O O . SER A 1 169 ? -11.803 1.397 1.043 1.00 95.31 169 SER A O 1
ATOM 1396 N N . ASN A 1 170 ? -13.007 -0.279 1.953 1.00 97.12 170 ASN A N 1
ATOM 1397 C CA . ASN A 1 170 ? -12.178 -0.434 3.136 1.00 97.12 170 ASN A CA 1
ATOM 1398 C C . ASN A 1 170 ? -11.110 -1.497 2.904 1.00 97.12 170 ASN A C 1
ATOM 1400 O O . ASN A 1 170 ? -11.375 -2.564 2.350 1.00 97.12 170 ASN A O 1
ATOM 1404 N N . PHE A 1 171 ? -9.907 -1.224 3.390 1.00 97.75 171 PHE A N 1
ATOM 1405 C CA . PHE A 1 171 ? -8.768 -2.103 3.217 1.00 97.75 171 PHE A CA 1
ATOM 1406 C C . PHE A 1 171 ? -8.020 -2.310 4.521 1.00 97.75 171 PHE A C 1
ATOM 1408 O O . PHE A 1 171 ? -7.892 -1.389 5.331 1.00 97.75 171 PHE A O 1
ATOM 1415 N N . ARG A 1 172 ? -7.464 -3.512 4.672 1.00 97.38 172 ARG A N 1
ATOM 1416 C CA . ARG A 1 172 ? -6.531 -3.853 5.743 1.00 97.38 172 ARG A CA 1
ATOM 1417 C C . ARG A 1 172 ? -5.319 -4.567 5.176 1.00 97.38 172 ARG A C 1
ATOM 1419 O O . ARG A 1 172 ? -5.449 -5.521 4.409 1.00 97.38 172 ARG A O 1
ATOM 1426 N N . ILE A 1 173 ? -4.139 -4.128 5.593 1.00 96.06 173 ILE A N 1
ATOM 1427 C CA . ILE A 1 173 ? -2.876 -4.797 5.305 1.00 96.06 173 ILE A CA 1
ATOM 1428 C C . ILE A 1 173 ? -2.398 -5.532 6.550 1.00 96.06 173 ILE A C 1
ATOM 1430 O O . ILE A 1 173 ? -2.318 -4.955 7.638 1.00 96.06 173 ILE A O 1
ATOM 1434 N N . PHE A 1 174 ? -2.055 -6.802 6.360 1.00 91.69 174 PHE A N 1
ATOM 1435 C CA . PHE A 1 174 ? -1.389 -7.643 7.346 1.00 91.69 174 PHE A CA 1
ATOM 1436 C C . PHE A 1 174 ? 0.035 -7.970 6.912 1.00 91.69 174 PHE A C 1
ATOM 1438 O O . PHE A 1 174 ? 0.336 -8.027 5.718 1.00 91.69 174 PHE A O 1
ATOM 1445 N N . GLY A 1 175 ? 0.869 -8.293 7.897 1.00 85.81 175 GLY A N 1
ATOM 1446 C CA . GLY A 1 175 ? 2.226 -8.777 7.683 1.00 85.81 175 GLY A CA 1
ATOM 1447 C C . GLY A 1 175 ? 3.276 -7.677 7.773 1.00 85.81 175 GLY A C 1
ATOM 1448 O O . GLY A 1 175 ? 2.973 -6.486 7.833 1.00 85.81 175 GLY A O 1
ATOM 1449 N N . ILE A 1 176 ? 4.528 -8.113 7.832 1.00 73.56 176 ILE A N 1
ATOM 1450 C CA . ILE A 1 176 ? 5.715 -7.267 7.929 1.00 73.56 176 ILE A CA 1
ATOM 1451 C C . ILE A 1 176 ? 6.749 -7.765 6.926 1.00 73.56 176 ILE A C 1
ATOM 1453 O O . ILE A 1 176 ? 6.804 -8.951 6.600 1.00 73.56 176 ILE A O 1
ATOM 1457 N N . THR A 1 177 ? 7.576 -6.849 6.438 1.00 65.25 177 THR A N 1
ATOM 1458 C CA . THR A 1 177 ? 8.730 -7.185 5.587 1.00 65.25 177 THR A CA 1
ATOM 1459 C C . THR A 1 177 ? 9.983 -7.282 6.458 1.00 65.25 177 THR A C 1
ATOM 1461 O O . THR A 1 177 ? 9.972 -6.781 7.578 1.00 65.25 177 THR A O 1
ATOM 1464 N N . GLY A 1 178 ? 11.048 -7.951 6.013 1.00 54.06 178 GLY A N 1
ATOM 1465 C CA . GLY A 1 178 ? 12.346 -7.916 6.701 1.00 54.06 178 GLY A CA 1
ATOM 1466 C C . GLY A 1 178 ? 12.533 -8.741 7.989 1.00 54.06 178 GLY A C 1
ATOM 1467 O O . GLY A 1 178 ? 13.676 -8.875 8.422 1.00 54.06 178 GLY A O 1
ATOM 1468 N N . THR A 1 179 ? 11.502 -9.360 8.584 1.00 47.09 179 THR A N 1
ATOM 1469 C CA . THR A 1 179 ? 11.714 -10.396 9.621 1.00 47.09 179 THR A CA 1
ATOM 1470 C C . THR A 1 179 ? 11.582 -11.791 9.024 1.00 47.09 179 THR A C 1
ATOM 1472 O O . THR A 1 179 ? 10.557 -12.157 8.454 1.00 47.09 179 THR A O 1
ATOM 1475 N N . THR A 1 180 ? 12.610 -12.621 9.188 1.00 41.53 180 THR A N 1
ATOM 1476 C CA . THR A 1 180 ? 12.389 -14.066 9.227 1.00 41.53 180 THR A CA 1
ATOM 1477 C C . THR A 1 180 ? 11.476 -14.320 10.414 1.00 41.53 180 THR A C 1
ATOM 1479 O O . THR A 1 180 ? 11.906 -14.118 11.554 1.00 41.53 180 THR A O 1
ATOM 1482 N N . SER A 1 181 ? 10.234 -14.756 10.193 1.00 42.34 181 SER A N 1
ATOM 1483 C CA . SER A 1 181 ? 9.576 -15.444 11.297 1.00 42.34 181 SER A CA 1
ATOM 1484 C C . SER A 1 181 ? 10.472 -16.627 11.648 1.00 42.34 181 SER A C 1
ATOM 1486 O O . SER A 1 181 ? 10.997 -17.313 10.766 1.00 42.34 181 SER A O 1
ATOM 1488 N N . ALA A 1 182 ? 10.681 -16.859 12.938 1.00 43.03 182 ALA A N 1
ATOM 1489 C CA . ALA A 1 182 ? 11.460 -17.989 13.434 1.00 43.03 182 ALA A CA 1
ATOM 1490 C C . ALA A 1 182 ? 10.851 -19.365 13.049 1.00 43.03 182 ALA A C 1
ATOM 1492 O O . ALA A 1 182 ? 11.332 -20.394 13.505 1.00 43.03 182 ALA A O 1
ATOM 1493 N N . LEU A 1 183 ? 9.796 -19.386 12.221 1.00 44.62 183 LEU A N 1
ATOM 1494 C CA . LEU A 1 183 ? 8.949 -20.524 11.871 1.00 44.62 183 LEU A CA 1
ATOM 1495 C C . LEU A 1 183 ? 8.636 -20.600 10.361 1.00 44.62 183 LEU A C 1
ATOM 1497 O O . LEU A 1 183 ? 7.559 -21.038 9.968 1.00 44.62 183 LEU A O 1
ATOM 1501 N N . GLY A 1 184 ? 9.561 -20.180 9.492 1.00 40.22 184 GLY A N 1
ATOM 1502 C CA . GLY A 1 184 ? 9.491 -20.513 8.060 1.00 40.22 184 GLY A CA 1
ATOM 1503 C C . GLY A 1 184 ? 8.375 -19.828 7.259 1.00 40.22 184 GLY A C 1
ATOM 1504 O O . GLY A 1 184 ? 8.103 -20.238 6.134 1.00 40.22 184 GLY A O 1
ATOM 1505 N N . THR A 1 185 ? 7.737 -18.774 7.779 1.00 52.12 185 THR A N 1
ATOM 1506 C CA . THR A 1 185 ? 6.800 -17.973 6.973 1.00 52.12 185 THR A CA 1
ATOM 1507 C C . THR A 1 185 ? 7.569 -16.934 6.162 1.00 52.12 185 THR A C 1
ATOM 1509 O O . THR A 1 185 ? 8.337 -16.152 6.728 1.00 52.12 185 THR A O 1
ATOM 1512 N N . SER A 1 186 ? 7.344 -16.906 4.846 1.00 58.69 186 SER A N 1
ATOM 1513 C CA . SER A 1 186 ? 7.918 -15.894 3.953 1.00 58.69 186 SER A CA 1
ATOM 1514 C C . SER A 1 186 ? 7.543 -14.483 4.434 1.00 58.69 186 SER A C 1
ATOM 1516 O O . SER A 1 186 ? 6.359 -14.246 4.678 1.00 58.69 186 SER A O 1
ATOM 1518 N N . PRO A 1 187 ? 8.499 -13.543 4.559 1.00 80.75 187 PRO A N 1
ATOM 1519 C CA . PRO A 1 187 ? 8.192 -12.150 4.862 1.00 80.75 187 PRO A CA 1
ATOM 1520 C C . PRO A 1 187 ? 7.327 -11.568 3.741 1.00 80.75 187 PRO A C 1
ATOM 1522 O O . PRO A 1 187 ? 7.752 -11.455 2.589 1.00 80.75 187 PRO A O 1
ATOM 1525 N N . GLU A 1 188 ? 6.079 -11.246 4.066 1.00 88.19 188 GLU A N 1
ATOM 1526 C CA . GLU A 1 188 ? 5.115 -10.743 3.100 1.00 88.19 188 GLU A CA 1
ATOM 1527 C C . GLU A 1 188 ? 4.144 -9.742 3.719 1.00 88.19 188 GLU A C 1
ATOM 1529 O O . GLU A 1 188 ? 3.832 -9.798 4.910 1.00 88.19 188 GLU A O 1
ATOM 1534 N N . MET A 1 189 ? 3.641 -8.839 2.879 1.00 92.31 189 MET A N 1
ATOM 1535 C CA . MET A 1 189 ? 2.499 -7.981 3.191 1.00 92.31 189 MET A CA 1
ATOM 1536 C C . MET A 1 189 ? 1.321 -8.402 2.325 1.00 92.31 189 MET A C 1
ATOM 1538 O O . MET A 1 189 ? 1.498 -8.593 1.122 1.00 92.31 189 MET A O 1
ATOM 1542 N N . LYS A 1 190 ? 0.127 -8.507 2.907 1.00 94.81 190 LYS A N 1
ATOM 1543 C CA . LYS A 1 190 ? -1.111 -8.864 2.203 1.00 94.81 190 LYS A CA 1
ATOM 1544 C C . LYS A 1 190 ? -2.163 -7.794 2.404 1.00 94.81 190 LYS A C 1
ATOM 1546 O O . LYS A 1 190 ? -2.496 -7.484 3.543 1.00 94.81 190 LYS A O 1
ATOM 1551 N N . LEU A 1 191 ? -2.694 -7.285 1.303 1.00 97.19 191 LEU A N 1
ATOM 1552 C CA . LEU A 1 191 ? -3.800 -6.342 1.255 1.00 97.19 191 LEU A CA 1
ATOM 1553 C C . LEU A 1 191 ? -5.113 -7.095 1.060 1.00 97.19 191 LEU A C 1
ATOM 1555 O O . LEU A 1 191 ? -5.287 -7.763 0.043 1.00 97.19 191 LEU A O 1
ATOM 1559 N N . TYR A 1 192 ? -6.046 -6.931 1.988 1.00 96.69 192 TYR A N 1
ATOM 1560 C CA . TYR A 1 192 ? -7.388 -7.492 1.905 1.00 96.69 192 TYR A CA 1
ATOM 1561 C C . TYR A 1 192 ? -8.446 -6.398 1.818 1.00 96.69 192 TYR A C 1
ATOM 1563 O O . TYR A 1 192 ? -8.289 -5.316 2.389 1.00 96.69 192 TYR A O 1
ATOM 1571 N N . VAL A 1 193 ? -9.537 -6.718 1.123 1.00 95.88 193 VAL A N 1
ATOM 1572 C CA . VAL A 1 193 ? -10.754 -5.903 1.089 1.00 95.88 193 VAL A CA 1
ATOM 1573 C C . VAL A 1 193 ? -11.598 -6.243 2.310 1.00 95.88 193 VAL A C 1
ATOM 1575 O O . VAL A 1 193 ? -11.908 -7.411 2.553 1.00 95.88 193 VAL A O 1
ATOM 1578 N N . MET A 1 194 ? -11.977 -5.224 3.070 1.00 96.06 194 MET A N 1
ATOM 1579 C CA . MET A 1 194 ? -12.732 -5.351 4.312 1.00 96.06 194 MET A CA 1
ATOM 1580 C C . MET A 1 194 ? -14.190 -4.916 4.117 1.00 96.06 194 MET A C 1
ATOM 1582 O O . MET A 1 194 ? -14.458 -4.082 3.251 1.00 96.06 194 MET A O 1
ATOM 1586 N N . PRO A 1 195 ? -15.135 -5.439 4.919 1.00 93.62 195 PRO A N 1
ATOM 1587 C CA . PRO A 1 195 ? -16.534 -5.027 4.853 1.00 93.62 195 PRO A CA 1
ATOM 1588 C C . PRO A 1 195 ? -16.713 -3.518 5.065 1.00 93.62 195 PRO A C 1
ATOM 1590 O O . PRO A 1 195 ? -16.076 -2.924 5.936 1.00 93.62 195 PRO A O 1
ATOM 1593 N N . ASN A 1 196 ? -17.627 -2.900 4.312 1.00 88.19 196 ASN A N 1
ATOM 1594 C CA . ASN A 1 196 ? -17.870 -1.456 4.406 1.00 88.19 196 ASN A CA 1
ATOM 1595 C C . ASN A 1 196 ? -18.485 -1.008 5.737 1.00 88.19 196 ASN A C 1
ATOM 1597 O O . ASN A 1 196 ? -18.257 0.115 6.174 1.00 88.19 196 ASN A O 1
ATOM 1601 N N . GLU A 1 197 ? -19.212 -1.900 6.404 1.00 86.94 197 GLU A N 1
ATOM 1602 C CA . GLU A 1 197 ? -19.843 -1.662 7.708 1.00 86.94 197 GLU A CA 1
ATOM 1603 C C . GLU A 1 197 ? -18.939 -2.091 8.879 1.00 86.94 197 GLU A C 1
ATOM 1605 O O . GLU A 1 197 ? -19.396 -2.300 10.003 1.00 86.94 197 GLU A O 1
ATOM 1610 N N . SER A 1 198 ? -17.639 -2.268 8.623 1.00 89.62 198 SER A N 1
ATOM 1611 C CA . SER A 1 198 ? -16.707 -2.749 9.632 1.00 89.62 198 SER A CA 1
ATOM 1612 C C . SER A 1 198 ? -16.394 -1.696 10.700 1.00 89.62 198 SER A C 1
ATOM 1614 O O . SER A 1 198 ? -15.620 -0.759 10.496 1.00 89.62 198 SER A O 1
ATOM 1616 N N . ASN A 1 199 ? -16.915 -1.918 11.907 1.00 92.25 199 ASN A N 1
ATOM 1617 C CA . ASN A 1 199 ? -16.637 -1.082 13.085 1.00 92.25 199 ASN A CA 1
ATOM 1618 C C . ASN A 1 199 ? -15.289 -1.415 13.759 1.00 92.25 199 ASN A C 1
ATOM 1620 O O . ASN A 1 199 ? -14.913 -0.815 14.770 1.00 92.25 199 ASN A O 1
ATOM 1624 N N . ASN A 1 200 ? -14.586 -2.415 13.229 1.00 93.44 200 ASN A N 1
ATOM 1625 C CA . ASN A 1 200 ? -13.360 -2.991 13.773 1.00 93.44 200 ASN A CA 1
ATOM 1626 C C . ASN A 1 200 ? -12.101 -2.508 13.029 1.00 93.44 200 ASN A C 1
ATOM 1628 O O . ASN A 1 200 ? -11.001 -3.015 13.270 1.00 93.44 200 ASN A O 1
ATOM 1632 N N . LEU A 1 201 ? -12.242 -1.532 12.130 1.00 95.19 201 LEU A N 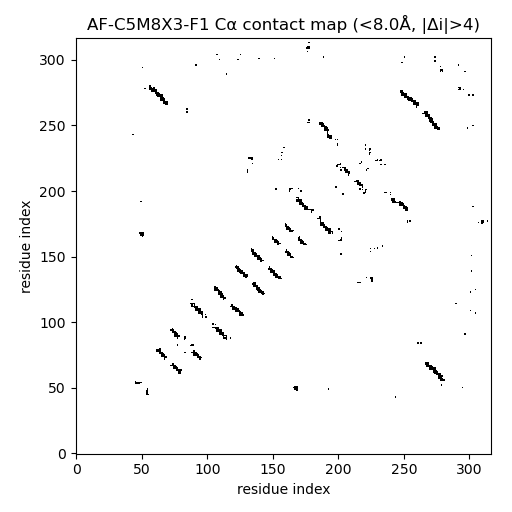1
ATOM 1633 C CA . LEU A 1 201 ? -11.134 -0.871 11.446 1.00 95.19 201 LEU A CA 1
ATOM 1634 C C . LEU A 1 201 ? -10.728 0.413 12.165 1.00 95.19 201 LEU A C 1
ATOM 1636 O O . LEU A 1 201 ? -11.557 1.125 12.729 1.00 95.19 201 LEU A O 1
ATOM 1640 N N . LEU A 1 202 ? -9.448 0.768 12.075 1.00 95.62 202 LEU A N 1
ATOM 1641 C CA . LEU A 1 202 ? -8.958 2.073 12.515 1.00 95.62 202 LEU A CA 1
ATOM 1642 C C . LEU A 1 202 ? -9.471 3.228 11.651 1.00 95.62 202 LEU A C 1
ATOM 1644 O O . LEU A 1 202 ? -9.370 4.380 12.067 1.00 95.62 202 LEU A O 1
ATOM 1648 N N . THR A 1 203 ? -10.026 2.940 10.474 1.00 95.12 203 THR A N 1
ATOM 1649 C CA . THR A 1 203 ? -10.675 3.918 9.593 1.00 95.12 203 THR A CA 1
ATOM 1650 C C . THR A 1 203 ? -12.078 4.310 10.056 1.00 95.12 203 THR A C 1
ATOM 1652 O O . THR A 1 203 ? -12.594 5.337 9.614 1.00 95.12 203 THR A O 1
ATOM 1655 N N . TYR A 1 204 ? -12.681 3.528 10.956 1.00 94.94 204 TYR A N 1
ATOM 1656 C CA . TYR A 1 204 ? -14.060 3.714 11.389 1.00 94.94 204 TYR A CA 1
ATOM 1657 C C . TYR A 1 204 ? -14.254 5.029 12.159 1.00 94.94 204 TYR A C 1
ATOM 1659 O O . TYR A 1 204 ? -13.559 5.284 13.148 1.00 94.94 204 TYR A O 1
ATOM 1667 N N . ASN A 1 205 ? -15.235 5.829 11.716 1.00 92.00 205 ASN A N 1
ATOM 1668 C CA . ASN A 1 205 ? -15.666 7.103 12.312 1.00 92.00 205 ASN A CA 1
ATOM 1669 C C . ASN A 1 205 ? -14.534 8.103 12.601 1.00 92.00 205 ASN A C 1
ATOM 1671 O O . ASN A 1 205 ? -14.529 8.781 13.629 1.00 92.00 205 ASN A O 1
ATOM 1675 N N . ASN A 1 206 ? -13.570 8.215 11.689 1.00 91.38 206 ASN A N 1
ATOM 1676 C CA . ASN A 1 206 ? -12.506 9.204 11.825 1.00 91.38 206 ASN A CA 1
ATOM 1677 C C . ASN A 1 206 ? -12.976 10.620 11.479 1.00 91.38 206 ASN A C 1
ATOM 1679 O O . ASN A 1 206 ? -13.684 10.843 10.498 1.00 91.38 206 ASN A O 1
ATOM 1683 N N . GLU A 1 207 ? -12.496 11.598 12.248 1.00 91.69 207 GLU A N 1
ATOM 1684 C CA . GLU A 1 207 ? -12.723 13.021 11.983 1.00 91.69 207 GLU A CA 1
ATOM 1685 C C . GLU A 1 207 ? -11.497 13.631 11.287 1.00 91.69 207 GLU A C 1
ATOM 1687 O O . GLU A 1 207 ? -10.362 13.532 11.774 1.00 91.69 207 GLU A O 1
ATOM 1692 N N . PHE A 1 208 ? -11.721 14.311 10.161 1.00 91.31 208 PHE A N 1
ATOM 1693 C CA . PHE A 1 208 ? -10.680 15.028 9.425 1.00 91.31 208 PHE A CA 1
ATOM 1694 C C . PHE A 1 208 ? -10.605 16.485 9.884 1.00 91.31 208 PHE A C 1
ATOM 1696 O O . PHE A 1 208 ? -11.561 17.248 9.778 1.00 91.31 208 PHE A O 1
ATOM 1703 N N . LEU A 1 209 ? -9.435 16.892 10.367 1.00 88.31 209 LEU A N 1
ATOM 1704 C CA . LEU A 1 209 ? -9.157 18.226 10.891 1.00 88.31 209 LEU A CA 1
ATOM 1705 C C . LEU A 1 209 ? -8.211 18.988 9.954 1.00 88.31 209 LEU A C 1
ATOM 1707 O O . LEU A 1 209 ? -7.432 18.392 9.202 1.00 88.31 209 LEU A O 1
ATOM 1711 N N . ASN A 1 210 ? -8.218 20.321 10.042 1.00 84.75 210 ASN A N 1
ATOM 1712 C CA . ASN A 1 210 ? -7.314 21.208 9.295 1.00 84.75 210 ASN A CA 1
ATOM 1713 C C . ASN A 1 210 ? -7.326 20.941 7.776 1.00 84.75 210 ASN A C 1
ATOM 1715 O O . ASN A 1 210 ? -6.265 20.764 7.170 1.00 84.75 210 ASN A O 1
ATOM 1719 N N . ASN A 1 211 ? -8.514 20.865 7.169 1.00 82.88 211 ASN A N 1
ATOM 1720 C CA . ASN A 1 211 ? -8.708 20.560 5.743 1.00 82.88 211 ASN A CA 1
ATOM 1721 C C . ASN A 1 211 ? -8.022 19.245 5.323 1.00 82.88 211 ASN A C 1
ATOM 1723 O O . ASN A 1 211 ? -7.307 19.191 4.319 1.00 82.88 211 ASN A O 1
ATOM 1727 N N . GLY A 1 212 ? -8.159 18.205 6.151 1.00 81.75 212 GLY A N 1
ATOM 1728 C CA . GLY A 1 212 ? -7.564 16.888 5.918 1.00 81.75 212 GLY A CA 1
ATOM 1729 C C . GLY A 1 212 ? -6.074 16.792 6.256 1.00 81.75 212 GLY A C 1
ATOM 1730 O O . GLY A 1 212 ? -5.457 15.753 6.045 1.00 81.75 212 GLY A O 1
ATOM 1731 N N . LYS A 1 213 ? -5.445 17.829 6.816 1.00 84.19 213 LYS A N 1
ATOM 1732 C CA . LYS A 1 213 ? -4.033 17.727 7.223 1.00 84.19 213 LYS A CA 1
ATOM 1733 C C . LYS A 1 213 ? -3.843 16.898 8.491 1.00 84.19 213 LYS A C 1
ATOM 1735 O O . LYS A 1 213 ? -2.712 16.523 8.786 1.00 84.19 213 LYS A O 1
ATOM 1740 N N . LYS A 1 214 ? -4.886 16.627 9.271 1.00 88.81 214 LYS A N 1
ATOM 1741 C CA . LYS A 1 214 ? -4.798 15.793 10.473 1.00 88.81 214 LYS A CA 1
ATOM 1742 C C . LYS A 1 214 ? -6.031 14.904 10.566 1.00 88.81 214 LYS A C 1
ATOM 1744 O O . LYS A 1 214 ? -7.116 15.337 10.199 1.00 88.81 214 LYS A O 1
ATOM 1749 N N . ILE A 1 215 ? -5.855 13.702 11.099 1.00 93.25 215 ILE A N 1
ATOM 1750 C CA . ILE A 1 215 ? -6.958 12.811 11.459 1.00 93.25 215 ILE A CA 1
ATOM 1751 C C . ILE A 1 215 ? -7.020 12.648 12.974 1.00 93.25 215 ILE A C 1
ATOM 1753 O O . ILE A 1 215 ? -5.987 12.586 13.656 1.00 93.25 215 ILE A O 1
ATOM 1757 N N . LYS A 1 216 ? -8.238 12.613 13.505 1.00 93.62 216 LYS A N 1
ATOM 1758 C CA . LYS A 1 216 ? -8.523 12.215 14.880 1.00 93.62 216 LYS A CA 1
ATOM 1759 C C . LYS A 1 216 ? -9.151 10.826 14.831 1.00 93.62 216 LYS A C 1
ATOM 1761 O O . LYS A 1 216 ? -10.163 10.632 14.167 1.00 93.62 216 LYS A O 1
ATOM 1766 N N . ILE A 1 217 ? -8.502 9.891 15.518 1.00 94.69 217 ILE A N 1
ATOM 1767 C CA . ILE A 1 217 ? -8.831 8.469 15.508 1.00 94.69 217 ILE A CA 1
ATOM 1768 C C . ILE A 1 217 ? -9.310 8.097 16.910 1.00 94.69 217 ILE A C 1
ATOM 1770 O O . ILE A 1 217 ? -8.507 7.886 17.819 1.00 94.69 217 ILE A O 1
ATOM 1774 N N . ASP A 1 218 ? -10.622 8.036 17.099 1.00 94.19 218 ASP A N 1
ATOM 1775 C CA . ASP A 1 218 ? -11.236 7.714 18.389 1.00 94.19 218 ASP A CA 1
ATOM 1776 C C . ASP A 1 218 ? -12.328 6.657 18.211 1.00 94.19 218 ASP A C 1
ATOM 1778 O O . ASP A 1 218 ? -13.524 6.938 18.220 1.00 94.19 218 ASP A O 1
ATOM 1782 N N . ASN A 1 219 ? -11.898 5.414 18.008 1.00 94.50 219 ASN A N 1
ATOM 1783 C CA . ASN A 1 219 ? -12.774 4.268 17.811 1.00 94.50 219 ASN A CA 1
ATOM 1784 C C . ASN A 1 219 ? -12.419 3.134 18.782 1.00 94.50 219 ASN A C 1
ATOM 1786 O O . ASN A 1 219 ? -11.487 3.221 19.585 1.00 94.50 219 ASN A O 1
ATOM 1790 N N . LYS A 1 220 ? -13.212 2.057 18.746 1.00 95.31 220 LYS A N 1
ATOM 1791 C CA . LYS A 1 220 ? -13.046 0.904 19.641 1.00 95.31 220 LYS A CA 1
ATOM 1792 C C . LYS A 1 220 ? -11.625 0.337 19.570 1.00 95.31 220 LYS A C 1
ATOM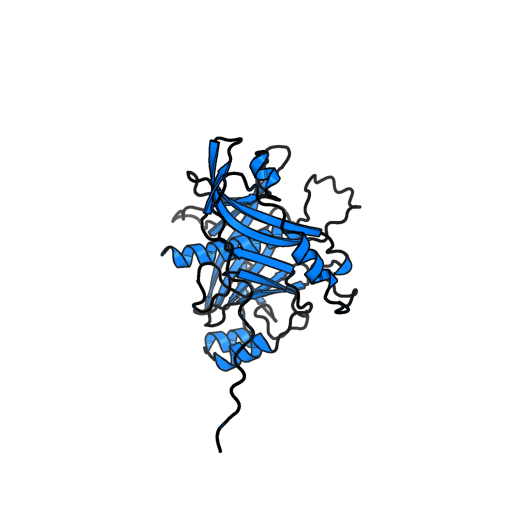 1794 O O . LYS A 1 220 ? -11.017 0.101 20.610 1.00 95.31 220 LYS A O 1
ATOM 1799 N N . LEU A 1 221 ? -11.094 0.146 18.362 1.00 95.31 221 LEU A N 1
ATOM 1800 C CA . LEU A 1 221 ? -9.768 -0.431 18.162 1.00 95.31 221 LEU A CA 1
ATOM 1801 C C . LEU A 1 221 ? -8.655 0.522 18.629 1.00 95.31 221 LEU A C 1
ATOM 1803 O O . LEU A 1 221 ? -7.732 0.077 19.311 1.00 95.31 221 LEU A O 1
ATOM 1807 N N . SER A 1 222 ? -8.758 1.828 18.362 1.00 95.94 222 SER A N 1
ATOM 1808 C CA . SER A 1 222 ? -7.741 2.792 18.806 1.00 95.94 222 SER A CA 1
ATOM 1809 C C . SER A 1 222 ? -7.636 2.881 20.332 1.00 95.94 222 SER A C 1
ATOM 1811 O O . SER A 1 222 ? -6.526 2.939 20.865 1.00 95.94 222 SER A O 1
ATOM 1813 N N . LYS A 1 223 ? -8.765 2.796 21.051 1.00 95.81 223 LYS A N 1
ATOM 1814 C CA . LYS A 1 223 ? -8.795 2.732 22.525 1.00 95.81 223 LYS A CA 1
ATOM 1815 C C . LYS A 1 223 ? -8.078 1.494 23.056 1.00 95.81 223 LYS A C 1
ATOM 1817 O O . LYS A 1 223 ? -7.218 1.620 23.922 1.00 95.81 223 LYS A O 1
ATOM 1822 N N . LEU A 1 224 ? -8.373 0.318 22.497 1.00 95.69 224 LEU A N 1
ATOM 1823 C CA . LEU A 1 224 ? -7.716 -0.934 22.890 1.00 95.69 224 LEU A CA 1
ATOM 1824 C C . LEU A 1 224 ? -6.202 -0.894 22.634 1.00 95.69 224 LEU A C 1
ATOM 1826 O O . LEU A 1 224 ? -5.432 -1.339 23.482 1.00 95.69 224 LEU A O 1
ATOM 1830 N N . ILE A 1 225 ? -5.776 -0.332 21.496 1.00 94.94 225 ILE A N 1
ATOM 1831 C CA . ILE A 1 225 ? -4.356 -0.168 21.147 1.00 94.94 225 ILE A CA 1
ATOM 1832 C C . ILE A 1 225 ? -3.651 0.767 22.131 1.00 94.94 225 ILE A C 1
ATOM 1834 O O . ILE A 1 225 ? -2.578 0.430 22.629 1.00 94.94 225 ILE A O 1
ATOM 1838 N N . ASN A 1 226 ? -4.252 1.915 22.447 1.00 94.00 226 ASN A N 1
ATOM 1839 C CA . ASN A 1 226 ? -3.676 2.870 23.393 1.00 94.00 226 ASN A CA 1
ATOM 1840 C C . ASN A 1 226 ? -3.605 2.308 24.824 1.00 94.00 226 ASN A C 1
ATOM 1842 O O . ASN A 1 226 ? -2.634 2.575 25.526 1.00 94.00 226 ASN A O 1
ATOM 1846 N N . ASN A 1 227 ? -4.581 1.489 25.225 1.00 94.31 227 ASN A N 1
ATOM 1847 C CA . ASN A 1 227 ? -4.590 0.789 26.515 1.00 94.31 227 ASN A CA 1
ATOM 1848 C C . ASN A 1 227 ? -3.726 -0.487 26.532 1.00 94.31 227 ASN A C 1
ATOM 1850 O O . ASN A 1 227 ? -3.629 -1.143 27.565 1.00 94.31 227 ASN A O 1
ATOM 1854 N N . GLN A 1 228 ? -3.126 -0.864 25.397 1.00 92.56 228 GLN A N 1
ATOM 1855 C CA . GLN A 1 228 ? -2.335 -2.086 25.223 1.00 92.56 228 GLN A CA 1
ATOM 1856 C C . GLN A 1 228 ? -3.083 -3.387 25.588 1.00 92.56 228 GLN A C 1
ATOM 1858 O O . GLN A 1 228 ? -2.481 -4.358 26.047 1.00 92.56 228 GLN A O 1
ATOM 1863 N N . GLU A 1 229 ? -4.394 -3.451 25.338 1.00 93.75 229 GLU A N 1
ATOM 1864 C CA . GLU A 1 229 ? -5.242 -4.611 25.655 1.00 93.75 229 GLU A CA 1
ATOM 1865 C C . GLU A 1 229 ? -5.074 -5.749 24.621 1.00 93.75 229 GLU A C 1
ATOM 1867 O O . GLU A 1 229 ? -5.993 -6.074 23.867 1.00 93.75 229 GLU A O 1
ATOM 1872 N N . GLN A 1 230 ? -3.885 -6.364 24.570 1.00 90.06 230 GLN A N 1
ATOM 1873 C CA . GLN A 1 230 ? -3.441 -7.263 23.485 1.00 90.06 230 GLN A CA 1
ATOM 1874 C C . GLN A 1 230 ? -4.398 -8.419 23.168 1.00 90.06 230 GLN A C 1
ATOM 1876 O O . GLN A 1 230 ? -4.629 -8.722 21.998 1.00 90.06 230 GLN A O 1
ATOM 1881 N N . SER A 1 231 ? -4.978 -9.063 24.184 1.00 92.69 231 SER A N 1
ATOM 1882 C CA . SER A 1 231 ? -5.929 -10.164 23.977 1.00 92.69 231 SER A CA 1
ATOM 1883 C C . SER A 1 231 ? -7.166 -9.704 23.204 1.00 92.69 231 SER A C 1
ATOM 1885 O O . SER A 1 231 ? -7.580 -10.362 22.251 1.00 92.69 231 SER A O 1
ATOM 1887 N N . LYS A 1 232 ? -7.705 -8.533 23.557 1.00 94.44 232 LYS A N 1
ATOM 1888 C CA . LYS A 1 232 ? -8.873 -7.939 22.901 1.00 94.44 232 LYS A CA 1
ATOM 1889 C C . LYS A 1 232 ? -8.541 -7.390 21.519 1.00 94.44 232 LYS A C 1
ATOM 1891 O O . LYS A 1 232 ? -9.371 -7.505 20.625 1.00 94.44 232 LYS A O 1
ATOM 1896 N N . ILE A 1 233 ? -7.340 -6.834 21.329 1.00 93.38 233 ILE A N 1
ATOM 1897 C CA . ILE A 1 233 ? -6.852 -6.429 20.000 1.00 93.38 233 ILE A CA 1
ATOM 1898 C C . ILE A 1 233 ? -6.827 -7.651 19.080 1.00 93.38 233 ILE A C 1
ATOM 1900 O O . ILE A 1 233 ? -7.417 -7.624 18.006 1.00 93.38 233 ILE A O 1
ATOM 1904 N N . ASN A 1 234 ? -6.201 -8.745 19.518 1.00 91.00 234 ASN A N 1
ATOM 1905 C CA . ASN A 1 234 ? -6.093 -9.965 18.720 1.00 91.00 234 ASN A CA 1
ATOM 1906 C C . ASN A 1 234 ? -7.455 -10.579 18.404 1.00 91.00 234 ASN A C 1
ATOM 1908 O O . ASN A 1 234 ? -7.673 -10.993 17.269 1.00 91.00 234 ASN A O 1
ATOM 1912 N N . GLN A 1 235 ? -8.363 -10.608 19.381 1.00 92.25 235 GLN A N 1
ATOM 1913 C CA . GLN A 1 235 ? -9.731 -11.065 19.169 1.00 92.25 235 GLN A CA 1
ATOM 1914 C C . GLN A 1 235 ? -10.427 -10.221 18.095 1.00 92.25 235 GLN A C 1
ATOM 1916 O O . GLN A 1 235 ? -10.873 -10.759 17.090 1.00 92.25 235 GLN A O 1
ATOM 1921 N N . LEU A 1 236 ? -10.415 -8.895 18.243 1.00 92.50 236 LEU A N 1
ATOM 1922 C CA . LEU A 1 236 ? -11.065 -7.977 17.309 1.00 92.50 236 LEU A CA 1
ATOM 1923 C C . LEU A 1 236 ? -10.490 -8.086 15.886 1.00 92.50 236 LEU A C 1
ATOM 1925 O O . LEU A 1 236 ? -11.240 -8.069 14.915 1.00 92.50 236 LEU A O 1
ATOM 1929 N N . LEU A 1 237 ? -9.169 -8.239 15.754 1.00 91.81 237 LEU A N 1
ATOM 1930 C CA . LEU A 1 237 ? -8.517 -8.430 14.456 1.00 91.81 237 LEU A CA 1
ATOM 1931 C C . LEU A 1 237 ? -8.830 -9.789 13.811 1.00 91.81 237 LEU A C 1
ATOM 1933 O O . LEU A 1 237 ? -8.791 -9.879 12.589 1.00 91.81 237 LEU A O 1
ATOM 1937 N N . ASN A 1 238 ? -9.081 -10.836 14.602 1.00 89.50 238 ASN A N 1
ATOM 1938 C CA . ASN A 1 238 ? -9.402 -12.176 14.098 1.00 89.50 238 ASN A CA 1
ATOM 1939 C C . ASN A 1 238 ? -10.892 -12.338 13.765 1.00 89.50 238 ASN A C 1
ATOM 1941 O O . ASN A 1 238 ? -11.229 -13.100 12.860 1.00 89.50 238 ASN A O 1
ATOM 1945 N N . ASP A 1 239 ? -11.764 -11.645 14.497 1.00 89.06 239 ASP A N 1
ATOM 1946 C CA . ASP A 1 239 ? -13.212 -11.669 14.278 1.00 89.06 239 ASP A CA 1
ATOM 1947 C C . ASP A 1 239 ? -13.591 -10.951 12.971 1.00 89.06 239 ASP A C 1
ATOM 1949 O O . ASP A 1 239 ? -14.573 -11.308 12.320 1.00 89.06 239 ASP A O 1
ATOM 1953 N N . GLU A 1 240 ? -12.792 -9.963 12.559 1.00 90.94 240 GLU A N 1
ATOM 1954 C CA . GLU A 1 240 ? -13.031 -9.190 11.346 1.00 90.94 240 GLU A CA 1
ATOM 1955 C C . GLU A 1 240 ? -12.493 -9.897 10.093 1.00 90.94 240 GLU A C 1
ATOM 1957 O O . GLU A 1 240 ? -11.313 -9.785 9.746 1.00 90.94 240 GLU A O 1
ATOM 1962 N N . LYS A 1 241 ? -13.376 -10.620 9.398 1.00 91.94 241 LYS A N 1
ATOM 1963 C CA . LYS A 1 241 ? -13.041 -11.346 8.167 1.00 91.94 241 LYS A CA 1
ATOM 1964 C C . LYS A 1 241 ? -13.076 -10.438 6.931 1.00 91.94 241 LYS A C 1
ATOM 1966 O O . LYS A 1 241 ? -13.941 -9.565 6.842 1.00 91.94 241 LYS A O 1
ATOM 1971 N N . PRO A 1 242 ? -12.176 -10.652 5.957 1.00 93.75 242 PRO A N 1
ATOM 1972 C CA . PRO A 1 242 ? -12.220 -9.927 4.697 1.00 93.75 242 PRO A CA 1
ATOM 1973 C C . PRO A 1 242 ? -13.457 -10.320 3.877 1.00 93.75 242 PRO A C 1
ATOM 1975 O O . PRO A 1 242 ? -13.996 -11.417 4.029 1.00 93.75 242 PRO A O 1
ATOM 1978 N N . MET A 1 243 ? -13.891 -9.436 2.974 1.00 91.25 243 MET A N 1
ATOM 1979 C CA . MET A 1 243 ? -14.994 -9.726 2.042 1.00 91.25 243 MET A CA 1
ATOM 1980 C C . MET A 1 243 ? -14.645 -10.859 1.071 1.00 91.25 243 MET A C 1
ATOM 1982 O O . MET A 1 243 ? -15.528 -11.562 0.589 1.00 91.25 243 MET A O 1
ATOM 1986 N N . VAL A 1 244 ? -13.353 -11.008 0.781 1.00 87.81 244 VAL A N 1
ATOM 1987 C CA . VAL A 1 244 ? -12.783 -12.033 -0.089 1.00 87.81 244 VAL A CA 1
ATOM 1988 C C . VAL A 1 244 ? -11.533 -12.559 0.602 1.00 87.81 244 VAL A C 1
ATOM 1990 O O . VAL A 1 244 ? -10.667 -11.774 0.989 1.00 87.81 244 VAL A O 1
ATOM 1993 N N . ASP A 1 245 ? -11.413 -13.878 0.743 1.00 86.50 245 ASP A N 1
ATOM 1994 C CA . ASP A 1 245 ? -10.268 -14.510 1.424 1.00 86.50 245 ASP A CA 1
ATOM 1995 C C . ASP A 1 245 ? -8.990 -14.552 0.557 1.00 86.50 245 ASP A C 1
ATOM 1997 O O . ASP A 1 245 ? -7.963 -15.131 0.912 1.00 86.50 245 ASP A O 1
ATOM 2001 N N . ILE A 1 246 ? -9.032 -13.888 -0.600 1.00 88.88 246 ILE A N 1
ATOM 2002 C CA . ILE A 1 246 ? -7.919 -13.728 -1.527 1.00 88.88 246 ILE A CA 1
ATOM 2003 C C . ILE A 1 246 ? -7.428 -12.278 -1.420 1.00 88.88 246 ILE A C 1
ATOM 2005 O O . ILE A 1 246 ? -8.216 -11.349 -1.611 1.00 88.88 246 ILE A O 1
ATOM 2009 N N . PRO A 1 247 ? -6.138 -12.047 -1.120 1.00 93.38 247 PRO A N 1
ATOM 2010 C CA . PRO A 1 247 ? -5.604 -10.696 -1.041 1.00 93.38 247 PRO A CA 1
ATOM 2011 C C . PRO A 1 247 ? -5.569 -10.037 -2.425 1.00 93.38 247 PRO A C 1
ATOM 2013 O O . PRO A 1 247 ? -5.077 -10.624 -3.389 1.00 93.38 247 PRO A O 1
ATOM 2016 N N . LEU A 1 248 ? -6.015 -8.781 -2.497 1.00 95.00 248 LEU A N 1
ATOM 2017 C CA . LEU A 1 248 ? -6.003 -7.970 -3.718 1.00 95.00 248 LEU A CA 1
ATOM 2018 C C . LEU A 1 248 ? -4.571 -7.687 -4.197 1.00 95.00 248 LEU A C 1
ATOM 2020 O O . LEU A 1 248 ? -4.295 -7.669 -5.396 1.00 95.00 248 LEU A O 1
ATOM 2024 N N . ALA A 1 249 ? -3.656 -7.469 -3.250 1.00 96.38 249 ALA A N 1
ATOM 2025 C CA . ALA A 1 249 ? -2.241 -7.263 -3.519 1.00 96.38 249 ALA A CA 1
ATOM 2026 C C . ALA A 1 249 ? -1.374 -7.925 -2.445 1.00 96.38 249 ALA A C 1
ATOM 2028 O O . ALA A 1 249 ? -1.741 -8.006 -1.271 1.00 96.38 249 ALA A O 1
ATOM 2029 N N . ARG A 1 250 ? -0.188 -8.378 -2.844 1.00 95.00 250 ARG A N 1
ATOM 2030 C CA . ARG A 1 250 ? 0.826 -8.957 -1.966 1.00 95.00 250 ARG A CA 1
ATOM 2031 C C . ARG A 1 250 ? 2.188 -8.396 -2.319 1.00 95.00 250 ARG A C 1
ATOM 2033 O O . ARG A 1 250 ? 2.543 -8.353 -3.491 1.00 95.00 250 ARG A O 1
ATOM 2040 N N . TYR A 1 251 ? 2.975 -8.029 -1.319 1.00 93.94 251 TYR A N 1
ATOM 2041 C CA . TYR A 1 251 ? 4.412 -7.848 -1.500 1.00 93.94 251 TYR A CA 1
ATOM 2042 C C . TYR A 1 251 ? 5.127 -9.060 -0.925 1.00 93.94 251 TYR A C 1
ATOM 2044 O O . TYR A 1 251 ? 4.898 -9.414 0.230 1.00 93.94 251 TYR A O 1
ATOM 2052 N N . LEU A 1 252 ? 5.984 -9.668 -1.736 1.00 91.25 252 LEU A N 1
ATOM 2053 C CA . LEU A 1 252 ? 6.814 -10.803 -1.364 1.00 91.25 252 LEU A CA 1
ATOM 2054 C C . LEU A 1 252 ? 8.259 -10.317 -1.292 1.00 91.25 252 LEU A C 1
ATOM 2056 O O . LEU A 1 252 ? 8.840 -9.919 -2.308 1.00 91.25 252 LEU A O 1
ATOM 2060 N N . ASP A 1 253 ? 8.816 -10.325 -0.087 1.00 87.00 253 ASP A N 1
ATOM 2061 C CA . ASP A 1 253 ? 10.205 -9.961 0.154 1.00 87.00 253 ASP A CA 1
ATOM 2062 C C . ASP A 1 253 ? 11.100 -11.143 -0.235 1.00 87.00 253 ASP A C 1
ATOM 2064 O O . ASP A 1 253 ? 10.990 -12.241 0.312 1.00 87.00 253 ASP A O 1
ATOM 2068 N N . GLN A 1 254 ? 11.963 -10.924 -1.226 1.00 83.50 254 GLN A N 1
ATOM 2069 C CA . GLN A 1 254 ? 12.881 -11.946 -1.736 1.00 83.50 254 GLN A CA 1
ATOM 2070 C C . GLN A 1 254 ? 14.319 -11.695 -1.286 1.00 83.50 254 GLN A C 1
ATOM 2072 O O . GLN A 1 254 ? 15.235 -12.338 -1.797 1.00 83.50 254 GLN A O 1
ATOM 2077 N N . ARG A 1 255 ? 14.511 -10.795 -0.309 1.00 78.81 255 ARG A N 1
ATOM 2078 C CA . ARG A 1 255 ? 15.813 -10.277 0.122 1.00 78.81 255 ARG A CA 1
ATOM 2079 C C . ARG A 1 255 ? 16.539 -9.561 -1.018 1.00 78.81 255 ARG A C 1
ATOM 2081 O O . ARG A 1 255 ? 16.061 -9.487 -2.146 1.00 78.81 255 ARG A O 1
ATOM 2088 N N . ASP A 1 256 ? 17.701 -8.999 -0.706 1.00 83.75 256 ASP A N 1
ATOM 2089 C CA . ASP A 1 256 ? 18.535 -8.298 -1.680 1.00 83.75 256 ASP A CA 1
ATOM 2090 C C . ASP A 1 256 ? 19.343 -9.320 -2.502 1.00 83.75 256 ASP A C 1
ATOM 2092 O O . ASP A 1 256 ? 20.407 -9.777 -2.082 1.00 83.75 256 ASP A O 1
ATOM 2096 N N . VAL A 1 257 ? 18.834 -9.687 -3.683 1.00 85.12 257 VAL A N 1
ATOM 2097 C CA . VAL A 1 257 ? 19.483 -10.623 -4.617 1.00 85.12 257 VAL A CA 1
ATOM 2098 C C . VAL A 1 257 ? 20.156 -9.845 -5.742 1.00 85.12 257 VAL A C 1
ATOM 2100 O O . VAL A 1 257 ? 19.500 -9.133 -6.504 1.00 85.12 257 VAL A O 1
ATOM 2103 N N . LYS A 1 258 ? 21.479 -9.982 -5.874 1.00 87.38 258 LYS A N 1
ATOM 2104 C CA . LYS A 1 258 ? 22.236 -9.364 -6.970 1.00 87.38 258 LYS A CA 1
ATOM 2105 C C . LYS A 1 258 ? 22.045 -10.176 -8.250 1.00 87.38 258 LYS A C 1
ATOM 2107 O O . LYS A 1 258 ? 22.398 -11.348 -8.289 1.00 87.38 258 LYS A O 1
ATOM 2112 N N . ILE A 1 259 ? 21.543 -9.536 -9.300 1.00 86.75 259 ILE A N 1
ATOM 2113 C CA . ILE A 1 259 ? 21.308 -10.152 -10.609 1.00 86.75 259 ILE A CA 1
ATOM 2114 C C . ILE A 1 259 ? 22.175 -9.438 -11.643 1.00 86.75 259 ILE A C 1
ATOM 2116 O O . ILE A 1 259 ? 22.292 -8.207 -11.639 1.00 86.75 259 ILE A O 1
ATOM 2120 N N . LYS A 1 260 ? 22.819 -10.219 -12.511 1.00 84.12 260 LYS A N 1
ATOM 2121 C CA . LYS A 1 260 ? 23.532 -9.717 -13.684 1.00 84.12 260 LYS A CA 1
ATOM 2122 C C . LYS A 1 260 ? 22.591 -9.803 -14.881 1.00 84.12 260 LYS A C 1
ATOM 2124 O O . LYS A 1 260 ? 22.019 -10.855 -15.128 1.00 84.12 260 LYS A O 1
ATOM 2129 N N . ILE A 1 261 ? 22.427 -8.696 -15.594 1.00 81.25 261 ILE A N 1
ATOM 2130 C CA . ILE A 1 261 ? 21.681 -8.665 -16.852 1.00 81.25 261 ILE A CA 1
ATOM 2131 C C . ILE A 1 26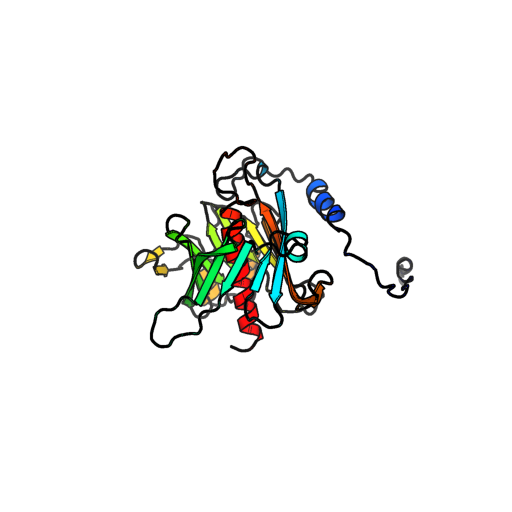1 ? 22.715 -8.656 -17.970 1.00 81.25 261 ILE A C 1
ATOM 2133 O O . ILE A 1 261 ? 23.385 -7.641 -18.188 1.00 81.25 261 ILE A O 1
ATOM 2137 N N . ASP A 1 262 ? 22.880 -9.796 -18.637 1.00 74.19 262 ASP A N 1
ATOM 2138 C CA . ASP A 1 262 ? 23.951 -9.992 -19.618 1.00 74.19 262 ASP A CA 1
ATOM 2139 C C . ASP A 1 262 ? 23.825 -9.063 -20.824 1.00 74.19 262 ASP A C 1
ATOM 2141 O O . ASP A 1 262 ? 24.833 -8.535 -21.291 1.00 74.19 262 ASP A O 1
ATOM 2145 N N . THR A 1 263 ? 22.597 -8.747 -21.243 1.00 71.88 263 THR A N 1
ATOM 2146 C CA . THR A 1 263 ? 22.331 -7.817 -22.351 1.00 71.88 263 THR A CA 1
ATOM 2147 C C . THR A 1 263 ? 22.816 -6.389 -22.086 1.00 71.88 263 THR A C 1
ATOM 2149 O O . THR A 1 263 ? 23.004 -5.628 -23.030 1.00 71.88 263 THR A O 1
ATOM 2152 N N . GLN A 1 264 ? 23.041 -6.010 -20.823 1.00 66.12 264 GLN A N 1
ATOM 2153 C CA . GLN A 1 264 ? 23.378 -4.636 -20.424 1.00 66.12 264 GLN A CA 1
ATOM 2154 C C . GLN A 1 264 ? 24.677 -4.534 -19.612 1.00 66.12 264 GLN A C 1
ATOM 2156 O O . GLN A 1 264 ? 25.028 -3.441 -19.170 1.00 66.12 264 GLN A O 1
ATOM 2161 N N . GLN A 1 265 ? 25.359 -5.657 -19.342 1.00 66.44 265 GLN A N 1
ATOM 2162 C CA . GLN A 1 265 ? 26.497 -5.742 -18.409 1.00 66.44 265 GLN A CA 1
ATOM 2163 C C . GLN A 1 265 ? 26.247 -5.015 -17.071 1.00 66.44 265 GLN A C 1
ATOM 2165 O O . GLN A 1 265 ? 27.159 -4.476 -16.442 1.00 66.44 265 GLN A O 1
ATOM 2170 N N . LYS A 1 266 ? 24.989 -4.986 -16.621 1.00 76.38 266 LYS A N 1
ATOM 2171 C CA . LYS A 1 266 ? 24.554 -4.206 -15.464 1.00 76.38 266 LYS A CA 1
ATOM 2172 C C . LYS A 1 266 ? 24.219 -5.128 -14.305 1.00 76.38 266 LYS A C 1
ATOM 2174 O O . LYS A 1 266 ? 23.557 -6.152 -14.470 1.00 76.38 266 LYS A O 1
ATOM 2179 N N . HIS A 1 267 ? 24.650 -4.728 -13.113 1.00 83.25 267 HIS A N 1
ATOM 2180 C CA . HIS A 1 267 ? 24.227 -5.358 -11.872 1.00 83.25 267 HIS A CA 1
ATOM 2181 C C . HIS A 1 267 ? 23.059 -4.592 -11.260 1.00 83.25 267 HIS A C 1
ATOM 2183 O O . HIS A 1 267 ? 23.170 -3.403 -10.940 1.00 83.25 267 HIS A O 1
ATOM 2189 N N . ILE A 1 268 ? 21.958 -5.303 -11.062 1.00 89.19 268 ILE A N 1
ATOM 2190 C CA . ILE A 1 268 ? 20.798 -4.822 -10.318 1.00 89.19 268 ILE A CA 1
ATOM 2191 C C . ILE A 1 268 ? 20.666 -5.612 -9.019 1.00 89.19 268 ILE A C 1
ATOM 2193 O O . ILE A 1 268 ? 21.185 -6.721 -8.891 1.00 89.19 268 ILE A O 1
ATOM 2197 N N . ILE A 1 269 ? 19.973 -5.031 -8.051 1.00 89.12 269 ILE A N 1
ATOM 2198 C CA . ILE A 1 269 ? 19.574 -5.715 -6.826 1.00 89.12 269 ILE A CA 1
ATOM 2199 C C . ILE A 1 269 ? 18.062 -5.876 -6.894 1.00 89.12 269 ILE A C 1
ATOM 2201 O O . ILE A 1 269 ? 17.336 -4.884 -6.920 1.00 89.12 269 ILE A O 1
ATOM 2205 N N . LYS A 1 270 ? 17.583 -7.115 -6.938 1.00 90.00 270 LYS A N 1
ATOM 2206 C CA . LYS A 1 270 ? 16.168 -7.440 -6.779 1.00 90.00 270 LYS A CA 1
ATOM 2207 C C . LYS A 1 270 ? 15.856 -7.480 -5.290 1.00 90.00 270 LYS A C 1
ATOM 2209 O O . LYS A 1 270 ? 16.570 -8.145 -4.556 1.00 90.00 270 LYS A O 1
ATOM 2214 N N . HIS A 1 271 ? 14.812 -6.774 -4.871 1.00 88.06 271 HIS A N 1
ATOM 2215 C CA . HIS A 1 271 ? 14.354 -6.739 -3.478 1.00 88.06 271 HIS A CA 1
ATOM 2216 C C . HIS A 1 271 ? 13.150 -7.653 -3.230 1.00 88.06 271 HIS A C 1
ATOM 2218 O O . HIS A 1 271 ? 12.880 -8.062 -2.107 1.00 88.06 271 HIS A O 1
ATOM 2224 N N . GLY A 1 272 ? 12.338 -7.886 -4.258 1.00 91.00 272 GLY A N 1
ATOM 2225 C CA . GLY A 1 272 ? 11.072 -8.594 -4.124 1.00 91.00 272 GLY A CA 1
ATOM 2226 C C . GLY A 1 272 ? 10.145 -8.318 -5.293 1.00 91.00 272 GLY A C 1
ATOM 2227 O O . GLY A 1 272 ? 10.560 -7.762 -6.315 1.00 91.00 272 GLY A O 1
ATOM 2228 N N . ILE A 1 273 ? 8.886 -8.706 -5.126 1.00 93.81 273 ILE A N 1
ATOM 2229 C CA . ILE A 1 273 ? 7.839 -8.535 -6.135 1.00 93.81 273 ILE A CA 1
ATOM 2230 C C . ILE A 1 273 ? 6.535 -8.072 -5.482 1.00 93.81 273 ILE A C 1
ATOM 2232 O O . ILE A 1 273 ? 6.216 -8.490 -4.369 1.00 93.81 273 ILE A O 1
ATOM 2236 N N . ILE A 1 274 ? 5.771 -7.234 -6.181 1.00 95.69 274 ILE A N 1
ATOM 2237 C CA . ILE A 1 274 ? 4.365 -6.971 -5.855 1.00 95.69 274 ILE A CA 1
ATOM 2238 C C . ILE A 1 274 ? 3.512 -7.811 -6.805 1.00 95.69 274 ILE A C 1
ATOM 2240 O O . ILE A 1 274 ? 3.611 -7.654 -8.018 1.00 95.69 274 ILE A O 1
ATOM 2244 N N . LYS A 1 275 ? 2.692 -8.711 -6.263 1.00 94.75 275 LYS A N 1
ATOM 2245 C CA . LYS A 1 275 ? 1.664 -9.436 -7.016 1.00 94.75 275 LYS A CA 1
ATOM 2246 C C . LYS A 1 275 ? 0.311 -8.801 -6.747 1.00 94.75 275 LYS A C 1
ATOM 2248 O O . LYS A 1 275 ? -0.011 -8.596 -5.579 1.00 94.75 275 LYS A O 1
ATOM 2253 N N . MET A 1 276 ? -0.478 -8.498 -7.769 1.00 94.31 276 MET A N 1
ATOM 2254 C CA . MET A 1 276 ? -1.800 -7.905 -7.557 1.00 94.31 276 MET A CA 1
ATOM 2255 C C . MET A 1 276 ? -2.762 -8.127 -8.713 1.00 94.31 276 MET A C 1
ATOM 2257 O O . MET A 1 276 ? -2.331 -8.363 -9.842 1.00 94.31 276 MET A O 1
ATOM 2261 N N . PHE A 1 277 ? -4.049 -8.003 -8.405 1.00 91.19 277 PHE A N 1
ATOM 2262 C CA . PHE A 1 277 ? -5.117 -7.972 -9.393 1.00 91.19 277 PHE A CA 1
ATOM 2263 C C . PHE A 1 277 ? -5.400 -6.539 -9.854 1.00 91.19 277 PHE A C 1
ATOM 2265 O O . PHE A 1 277 ? -5.365 -5.607 -9.049 1.00 91.19 277 PHE A O 1
ATOM 2272 N N . ASP A 1 278 ? -5.723 -6.380 -11.133 1.00 91.25 278 ASP A N 1
ATOM 2273 C CA . ASP A 1 278 ? -6.153 -5.118 -11.738 1.00 91.25 278 ASP A CA 1
ATOM 2274 C C . ASP A 1 278 ? -7.431 -5.329 -12.562 1.00 91.25 278 ASP A C 1
ATOM 2276 O O . ASP A 1 278 ? -7.677 -6.421 -13.084 1.00 91.25 278 ASP A O 1
ATOM 2280 N N . TRP A 1 279 ? -8.240 -4.276 -12.672 1.00 86.62 279 TRP A N 1
ATOM 2281 C CA . TRP A 1 279 ? -9.551 -4.302 -13.324 1.00 86.62 279 TRP A CA 1
ATOM 2282 C C . TRP A 1 279 ? -9.589 -3.620 -14.690 1.00 86.62 279 TRP A C 1
ATOM 2284 O O . TRP A 1 279 ? -10.640 -3.649 -15.323 1.00 86.62 279 TRP A O 1
ATOM 2294 N N . LYS A 1 280 ? -8.485 -2.987 -15.119 1.00 77.31 280 LYS A N 1
ATOM 2295 C CA . LYS A 1 280 ? -8.447 -2.078 -16.272 1.00 77.31 280 LYS A CA 1
ATOM 2296 C C . LYS A 1 280 ? -9.310 -2.559 -17.446 1.00 77.31 280 LYS A C 1
ATOM 2298 O O . LYS A 1 280 ? -9.052 -3.620 -18.019 1.00 77.31 280 LYS A O 1
ATOM 2303 N N . ASP A 1 281 ? -10.294 -1.733 -17.799 1.00 62.72 281 ASP A N 1
ATOM 2304 C CA . ASP A 1 281 ? -11.218 -1.999 -18.896 1.00 62.72 281 ASP A CA 1
ATOM 2305 C C . ASP A 1 281 ? -10.461 -2.021 -20.234 1.00 62.72 281 ASP A C 1
ATOM 2307 O O . ASP A 1 281 ? -9.668 -1.129 -20.536 1.00 62.72 281 ASP A O 1
ATOM 2311 N N . ASN A 1 282 ? -10.702 -3.053 -21.043 1.00 53.09 282 ASN A N 1
ATOM 2312 C CA . ASN A 1 282 ? -10.180 -3.140 -22.410 1.00 53.09 282 ASN A CA 1
ATOM 2313 C C . ASN A 1 282 ? -10.832 -2.103 -23.339 1.00 53.09 282 ASN A C 1
ATOM 2315 O O . ASN A 1 282 ? -10.312 -1.853 -24.423 1.00 53.09 282 ASN A O 1
ATOM 2319 N N . ASN A 1 283 ? -11.981 -1.549 -22.939 1.00 46.19 283 ASN A N 1
ATOM 2320 C CA . ASN A 1 283 ? -12.833 -0.727 -23.791 1.00 46.19 283 ASN A CA 1
ATOM 2321 C C . ASN A 1 283 ? -12.744 0.775 -23.515 1.00 46.19 283 ASN A C 1
ATOM 2323 O O . ASN A 1 283 ? -13.370 1.547 -24.245 1.00 46.19 283 ASN A O 1
ATOM 2327 N N . SER A 1 284 ? -11.991 1.223 -22.505 1.00 46.81 284 SER A N 1
ATOM 2328 C CA . SER A 1 284 ? -11.745 2.652 -22.359 1.00 46.81 284 SER A CA 1
ATOM 2329 C C . SER A 1 284 ? -10.742 3.092 -23.426 1.00 46.81 284 SER A C 1
ATOM 2331 O O . SER A 1 284 ? -9.542 2.842 -23.334 1.00 46.81 284 SER A O 1
ATOM 2333 N N . GLN A 1 285 ? -11.252 3.784 -24.450 1.00 42.06 285 GLN A N 1
ATOM 2334 C CA . GLN A 1 285 ? -10.485 4.680 -25.326 1.00 42.06 285 GLN A CA 1
ATOM 2335 C C . GLN A 1 285 ? -9.934 5.879 -24.528 1.00 42.06 285 GLN A C 1
ATOM 2337 O O . GLN A 1 285 ? -10.041 7.024 -24.954 1.00 42.06 285 GLN A O 1
ATOM 2342 N N . ASP A 1 286 ? -9.398 5.644 -23.332 1.00 45.72 286 ASP A N 1
ATOM 2343 C CA . ASP A 1 286 ? -8.673 6.675 -22.617 1.00 45.72 286 ASP A CA 1
ATOM 2344 C C . ASP A 1 286 ? -7.310 6.800 -23.294 1.00 45.72 286 ASP A C 1
ATOM 2346 O O . ASP A 1 286 ? -6.483 5.891 -23.225 1.00 45.72 286 ASP A O 1
ATOM 2350 N N . ASP A 1 287 ? -7.079 7.956 -23.919 1.00 44.22 287 ASP A N 1
ATOM 2351 C CA . ASP A 1 287 ? -5.852 8.406 -24.603 1.00 44.22 287 ASP A CA 1
ATOM 2352 C C . ASP A 1 287 ? -4.569 8.356 -23.736 1.00 44.22 287 ASP A C 1
ATOM 2354 O O . ASP A 1 287 ? -3.485 8.772 -24.152 1.00 44.22 287 ASP A O 1
ATOM 2358 N N . ASN A 1 288 ? -4.657 7.830 -22.515 1.00 46.03 288 ASN A N 1
ATOM 2359 C CA . ASN A 1 288 ? -3.530 7.586 -21.638 1.00 46.03 288 ASN A CA 1
ATOM 2360 C C . ASN A 1 288 ? -2.960 6.190 -21.925 1.00 46.03 288 ASN A C 1
ATOM 2362 O O . ASN A 1 288 ? -3.441 5.200 -21.374 1.00 46.03 288 ASN A O 1
ATOM 2366 N N . ASN A 1 289 ? -1.887 6.144 -22.724 1.00 51.19 289 ASN A N 1
ATOM 2367 C CA . ASN A 1 289 ? -1.028 4.994 -23.093 1.00 51.19 289 ASN A CA 1
ATOM 2368 C C . ASN A 1 289 ? -0.444 4.155 -21.924 1.00 51.19 289 ASN A C 1
ATOM 2370 O O . ASN A 1 289 ? 0.596 3.516 -22.064 1.00 51.19 289 ASN A O 1
ATOM 2374 N N . ASN A 1 290 ? -1.042 4.168 -20.737 1.00 57.62 290 ASN A N 1
ATOM 2375 C CA . ASN A 1 290 ? -0.609 3.341 -19.620 1.00 57.62 290 ASN A CA 1
ATOM 2376 C C . ASN A 1 290 ? -1.164 1.926 -19.802 1.00 57.62 290 ASN A C 1
ATOM 2378 O O . ASN A 1 290 ? -2.336 1.776 -20.109 1.00 57.62 290 ASN A O 1
ATOM 2382 N N . ASP A 1 291 ? -0.393 0.880 -19.523 1.00 74.69 291 ASP A N 1
ATOM 2383 C CA . ASP A 1 291 ? -0.900 -0.506 -19.582 1.00 74.69 291 ASP A CA 1
ATOM 2384 C C . ASP A 1 291 ? -1.738 -0.901 -18.345 1.00 74.69 291 ASP A C 1
ATOM 2386 O O . ASP A 1 291 ? -2.395 -1.943 -18.323 1.00 74.69 291 ASP A O 1
ATOM 2390 N N . VAL A 1 292 ? -1.759 -0.043 -17.319 1.00 86.75 292 VAL A N 1
ATOM 2391 C CA . VAL A 1 292 ? -2.339 -0.297 -15.987 1.00 86.75 292 VAL A CA 1
ATOM 2392 C C . VAL A 1 292 ? -3.352 0.774 -15.575 1.00 86.75 292 VAL A C 1
ATOM 2394 O O . VAL A 1 292 ? -3.381 1.857 -16.173 1.00 86.75 292 VAL A O 1
ATOM 2397 N N . SER A 1 293 ? -4.210 0.472 -14.595 1.00 90.06 293 SER A N 1
ATOM 2398 C CA . SER A 1 293 ? -5.134 1.453 -14.002 1.00 90.06 293 SER A CA 1
ATOM 2399 C C . SER A 1 293 ? -4.423 2.402 -13.024 1.00 90.06 293 SER A C 1
ATOM 2401 O O . SER A 1 293 ? -3.396 2.059 -12.432 1.00 90.06 293 SER A O 1
ATOM 2403 N N . ASP A 1 294 ? -4.971 3.602 -12.811 1.00 91.75 294 ASP A N 1
ATOM 2404 C CA . ASP A 1 294 ? -4.454 4.504 -11.771 1.00 91.75 294 ASP A CA 1
ATOM 2405 C C . ASP A 1 294 ? -4.700 3.943 -10.359 1.00 91.75 294 ASP A C 1
ATOM 2407 O O . ASP A 1 294 ? -3.853 4.115 -9.482 1.00 91.75 2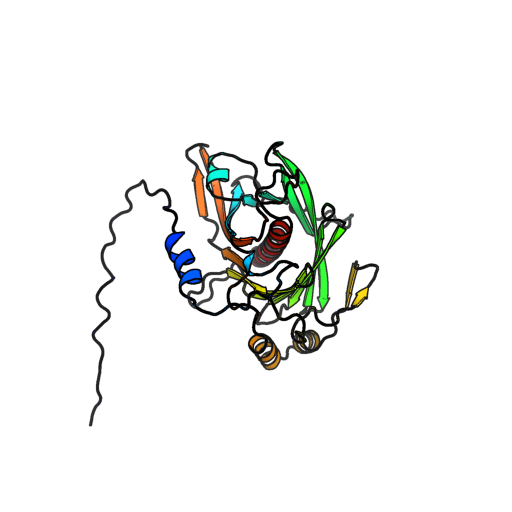94 ASP A O 1
ATOM 2411 N N . ASP A 1 295 ? -5.785 3.189 -10.155 1.00 93.94 295 ASP A N 1
ATOM 2412 C CA . ASP A 1 295 ? -6.052 2.471 -8.904 1.00 93.94 295 ASP A CA 1
ATOM 2413 C C . ASP A 1 295 ? -4.913 1.494 -8.575 1.00 93.94 295 ASP A C 1
ATOM 2415 O O . ASP A 1 295 ? -4.408 1.458 -7.449 1.00 93.94 295 ASP A O 1
ATOM 2419 N N . MET A 1 296 ? -4.437 0.747 -9.579 1.00 94.25 296 MET A N 1
ATOM 2420 C CA . MET A 1 296 ? -3.284 -0.136 -9.437 1.00 94.25 296 MET A CA 1
ATOM 2421 C C . MET A 1 296 ? -2.036 0.639 -8.999 1.00 94.25 296 MET A C 1
ATOM 2423 O O . MET A 1 296 ? -1.309 0.194 -8.104 1.00 94.25 296 MET A O 1
ATOM 2427 N N . LEU A 1 297 ? -1.795 1.816 -9.585 1.00 95.31 297 LEU A N 1
ATOM 2428 C CA . LEU A 1 297 ? -0.669 2.678 -9.218 1.00 95.31 297 LEU A CA 1
ATOM 2429 C C . LEU A 1 297 ? -0.784 3.203 -7.784 1.00 95.31 297 LEU A C 1
ATOM 2431 O O . LEU A 1 297 ? 0.216 3.213 -7.063 1.00 95.31 297 LEU A O 1
ATOM 2435 N N . VAL A 1 298 ? -1.984 3.588 -7.341 1.00 97.06 298 VAL A N 1
ATOM 2436 C CA . VAL A 1 298 ? -2.244 4.017 -5.958 1.00 97.06 298 VAL A CA 1
ATOM 2437 C C . VAL A 1 298 ? -1.925 2.888 -4.978 1.00 97.06 298 VAL A C 1
ATOM 2439 O O . VAL A 1 298 ? -1.165 3.099 -4.028 1.00 97.06 298 VAL A O 1
ATOM 2442 N N . ILE A 1 299 ? -2.417 1.671 -5.230 1.00 97.50 299 ILE A N 1
ATOM 2443 C CA . ILE A 1 299 ? -2.112 0.501 -4.394 1.00 97.50 299 ILE A CA 1
ATOM 2444 C C . ILE A 1 299 ? -0.607 0.190 -4.401 1.00 97.50 299 ILE A C 1
ATOM 2446 O O . ILE A 1 299 ? -0.026 -0.079 -3.346 1.00 97.50 299 ILE A O 1
ATOM 2450 N N . CYS A 1 300 ? 0.067 0.300 -5.549 1.00 97.12 300 CYS A N 1
ATOM 2451 C CA . CYS A 1 300 ? 1.520 0.151 -5.623 1.00 97.12 300 CYS A CA 1
ATOM 2452 C C . CYS A 1 300 ? 2.247 1.187 -4.754 1.00 97.12 300 CYS A C 1
ATOM 2454 O O . CYS A 1 300 ? 3.159 0.825 -4.009 1.00 97.12 300 CYS A O 1
ATOM 2456 N N . CYS A 1 301 ? 1.837 2.459 -4.789 1.00 97.31 301 CYS A N 1
ATOM 2457 C CA . CYS A 1 301 ? 2.387 3.500 -3.918 1.00 97.31 301 CYS A CA 1
ATOM 2458 C C . CYS A 1 301 ? 2.230 3.149 -2.434 1.00 97.31 301 CYS A C 1
ATOM 2460 O O . CYS A 1 301 ? 3.188 3.295 -1.674 1.00 97.31 301 CYS A O 1
ATOM 2462 N N . ILE A 1 302 ? 1.066 2.637 -2.028 1.00 97.38 302 ILE A N 1
ATOM 2463 C CA . ILE A 1 302 ? 0.801 2.194 -0.651 1.00 97.38 302 ILE A CA 1
ATOM 2464 C C . ILE A 1 302 ? 1.774 1.084 -0.239 1.00 97.38 302 ILE A C 1
ATOM 2466 O O . ILE A 1 302 ? 2.458 1.205 0.781 1.00 97.38 302 ILE A O 1
ATOM 2470 N N . MET A 1 303 ? 1.906 0.038 -1.058 1.00 95.81 303 MET A N 1
ATOM 2471 C CA . MET A 1 303 ? 2.810 -1.083 -0.777 1.00 95.81 303 MET A CA 1
ATOM 2472 C C . MET A 1 303 ? 4.277 -0.632 -0.711 1.00 95.81 303 MET A C 1
ATOM 2474 O O . MET A 1 303 ? 5.021 -1.065 0.170 1.00 95.81 303 MET A O 1
ATOM 2478 N N . LEU A 1 304 ? 4.692 0.287 -1.591 1.00 94.00 304 LEU A N 1
ATOM 2479 C CA . LEU A 1 304 ? 6.037 0.870 -1.580 1.00 94.00 304 LEU A CA 1
ATOM 2480 C C . LEU A 1 304 ? 6.315 1.678 -0.306 1.00 94.00 304 LEU A C 1
ATOM 2482 O O . LEU A 1 304 ? 7.404 1.555 0.259 1.00 94.00 304 LEU A O 1
ATOM 2486 N N . VAL A 1 305 ? 5.353 2.483 0.160 1.00 93.44 305 VAL A N 1
ATOM 2487 C CA . VAL A 1 305 ? 5.479 3.271 1.400 1.00 93.44 305 VAL A CA 1
ATOM 2488 C C . VAL A 1 305 ? 5.682 2.361 2.604 1.00 93.44 305 VAL A C 1
ATOM 2490 O O . VAL A 1 305 ? 6.607 2.582 3.387 1.00 93.44 305 VAL A O 1
ATOM 2493 N N . LEU A 1 306 ? 4.852 1.325 2.738 1.00 92.19 306 LEU A N 1
ATOM 2494 C CA . LEU A 1 306 ? 4.921 0.406 3.874 1.00 92.19 306 LEU A CA 1
ATOM 2495 C C . LEU A 1 306 ? 6.207 -0.422 3.864 1.00 92.19 306 LEU A C 1
ATOM 2497 O O . LEU A 1 306 ? 6.879 -0.523 4.891 1.00 92.19 306 LEU A O 1
ATOM 2501 N N . ARG A 1 307 ? 6.618 -0.921 2.693 1.00 88.56 307 ARG A N 1
ATOM 2502 C CA . ARG A 1 307 ? 7.901 -1.618 2.530 1.00 88.56 307 ARG A CA 1
ATOM 2503 C C . ARG A 1 307 ? 9.075 -0.727 2.923 1.00 88.56 307 ARG A C 1
ATOM 2505 O O . ARG A 1 307 ? 9.994 -1.166 3.608 1.00 88.56 307 ARG A O 1
ATOM 2512 N N . GLU A 1 308 ? 9.088 0.520 2.458 1.00 85.81 308 GLU A N 1
ATOM 2513 C CA . GLU A 1 308 ? 10.168 1.465 2.759 1.00 85.81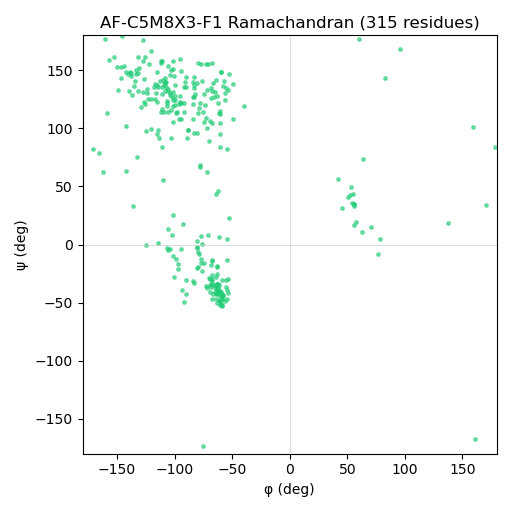 308 GLU A CA 1
ATOM 2514 C C . GLU A 1 308 ? 10.229 1.802 4.253 1.00 85.81 308 GLU A C 1
ATOM 2516 O O . GLU A 1 308 ? 11.315 1.969 4.806 1.00 85.81 308 GLU A O 1
ATOM 2521 N N . GLN A 1 309 ? 9.077 1.868 4.914 1.00 83.94 309 GLN A N 1
ATOM 2522 C CA . GLN A 1 309 ? 8.996 2.048 6.356 1.00 83.94 309 GLN A CA 1
ATOM 2523 C C . GLN A 1 309 ? 9.659 0.919 7.129 1.00 83.94 309 GLN A C 1
ATOM 2525 O O . GLN A 1 309 ? 10.527 1.174 7.961 1.00 83.94 309 GLN A O 1
ATOM 2530 N N . GLU A 1 310 ? 9.288 -0.318 6.820 1.00 80.25 310 GLU A N 1
ATOM 2531 C CA . GLU A 1 310 ? 9.896 -1.490 7.436 1.00 80.25 310 GLU A CA 1
ATOM 2532 C C . GLU A 1 310 ? 11.408 -1.507 7.181 1.00 80.25 310 GLU A C 1
ATOM 2534 O O . GLU A 1 310 ? 12.193 -1.590 8.123 1.00 80.25 310 GLU A O 1
ATOM 2539 N N . TYR A 1 311 ? 11.842 -1.270 5.939 1.00 78.25 311 TYR A N 1
ATOM 2540 C CA . TYR A 1 311 ? 13.263 -1.186 5.592 1.00 78.25 311 TYR A CA 1
ATOM 2541 C C . TYR A 1 311 ? 14.045 -0.160 6.434 1.00 78.25 311 TYR A C 1
ATOM 2543 O O . TYR A 1 311 ? 15.178 -0.425 6.843 1.00 78.25 311 TYR A O 1
ATOM 2551 N N . ARG A 1 312 ? 13.447 1.004 6.728 1.00 75.50 312 ARG A N 1
ATOM 2552 C CA . ARG A 1 312 ? 14.057 2.043 7.580 1.00 75.50 312 ARG A CA 1
ATOM 2553 C C . ARG A 1 312 ? 14.151 1.630 9.046 1.00 75.50 312 ARG A C 1
ATOM 2555 O O . ARG A 1 312 ? 15.142 1.971 9.684 1.00 75.50 312 ARG A O 1
ATOM 2562 N N . LYS A 1 313 ? 13.175 0.879 9.567 1.00 73.00 313 LYS A N 1
ATOM 2563 C CA . LYS A 1 313 ? 13.230 0.334 10.935 1.00 73.00 313 LYS A CA 1
ATOM 2564 C C . LYS A 1 313 ? 14.399 -0.644 11.099 1.00 73.00 313 LYS A C 1
ATOM 2566 O O . LYS A 1 313 ? 15.105 -0.569 12.099 1.00 73.00 313 LYS A O 1
ATOM 2571 N N . PHE A 1 314 ? 14.649 -1.511 10.111 1.00 64.88 314 PHE A N 1
ATOM 2572 C CA . PHE A 1 314 ? 15.734 -2.505 10.186 1.00 64.88 314 PHE A CA 1
ATOM 2573 C C . PHE A 1 314 ? 17.131 -1.913 10.057 1.00 64.88 314 PHE A C 1
ATOM 2575 O O . PHE A 1 314 ? 18.059 -2.388 10.705 1.00 64.88 314 PHE A O 1
ATOM 2582 N N . LYS A 1 315 ? 17.310 -0.894 9.213 1.00 62.84 315 LYS A N 1
ATOM 2583 C CA . LYS A 1 315 ? 18.638 -0.320 8.967 1.00 62.84 315 LYS A CA 1
ATOM 2584 C C . LYS A 1 315 ? 19.158 0.594 10.078 1.00 62.84 315 LYS A C 1
ATOM 2586 O O . LYS A 1 315 ? 20.273 1.082 9.935 1.00 62.84 315 LYS A O 1
ATOM 2591 N N . GLY A 1 316 ? 18.398 0.786 11.160 1.00 45.31 316 GLY A N 1
ATOM 2592 C CA . GLY A 1 316 ? 18.772 1.690 12.246 1.00 45.31 316 GLY A CA 1
ATOM 2593 C C . GLY A 1 316 ? 18.832 3.128 11.741 1.00 45.31 316 GLY A C 1
ATOM 2594 O O . GLY A 1 316 ? 19.914 3.655 11.494 1.00 45.31 316 GLY A O 1
ATOM 2595 N N . GLY A 1 317 ? 17.658 3.715 11.503 1.00 38.38 317 GLY A N 1
ATOM 2596 C CA . GLY A 1 317 ? 17.536 5.151 11.238 1.00 38.38 317 GLY A CA 1
ATOM 2597 C C . GL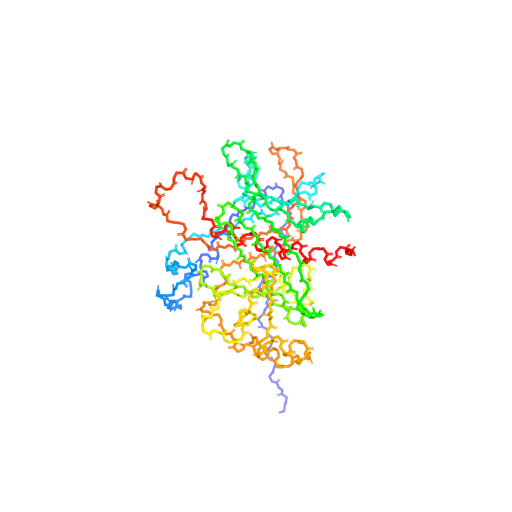Y A 1 317 ? 17.972 6.006 12.421 1.00 38.38 317 GLY A C 1
ATOM 2598 O O . GLY A 1 317 ? 17.809 5.542 13.572 1.00 38.38 317 GLY A O 1
#

pLDDT: mean 78.35, std 21.83, range [27.27, 98.12]

Secondary structure (DSSP, 8-state):
-----------SS--------S------TTHHHHHHHHS------TT-EETTEEGGG--EEEEEEEEEETTEEEEEE-S-HHHHHTTPPPSEEEEEPP--TTS---SEEEEEEPTTT--EEEEEEEEEEESSSSEEEEEEEETTTTTEEEEEEEE-SSS-EEEEEETTEEEEEE--SS---TTS---EEEEEEE-TT-TTSTTTTPEEETTTTEEE--SHHHHHHHTT-HHHHHHHHHH---SSSS-SEEEEEEEEEEEEEGGGTEEEEEEEEEEEEE---TT---S---SS-HHHHHHHHHHHHHHHHHHHHHTT-

Foldseek 3Di:
DDDDDDDDDDPPDPDDPDDDDPDDDPDPPPVPVVCVVVVPPPPQPQCDDDLNHGPVLLPDKFKWFWWAFPPDPKIFTARDPVCVLVVFHGQKMKDADDDDVPDPAFRIWMWGADRPPRDIDGQWGWHKADQDPQKIWIWIFGVVVVRDIKIWIWGNAPFIKTWIDHSLWTKIKGFAADDDPPPPDFGKIFIFTFDSPQLLTQPPPWDAPPNNPDIDGDGPLVVCSNVVVPVVNVVSVVVGDGSDPHTQKMWTFPCFDWDQNPSVRGIMTTGTIMMHTASDDPPPPPVRPDPGDVVVVVVVVVVVVRNVVSVCVVVPD

Organism: Candida tropicalis (strain ATCC MYA-3404 / T1) (NCBI:txid294747)

Radius of gyration: 21.8 Å; Cα contacts (8 Å, |Δi|>4): 547; chains: 1; bounding box: 49×78×53 Å

Sequence (317 aa):
MERVNSRDTFSTLIENEEQPSQDDLPVEDTSDLISLISSQDTLINPTIKIMNQNITNFTRIYTLPLISNFLHTGVYLYLNWNDIILNKPPLLSRSSTKFTIFKKTPLLIIHKHDPLTNNKEEFCKVEFKIHSIHITYYILEFPTLNNLRVYLINNNSLKPTVDFIYNDSNFRIFGITGTTSALGTSPEMKLYVMPNESNNLLTYNNEFLNNGKKIKIDNKLSKLINNQEQSKINQLLNDEKPMVDIPLARYLDQRDVKIKIDTQQKHIIKHGIIKMFDWKDNNSQDDNNNDVSDDMLVICCIMLVLREQEYRKFKGG

Mean predicted aligned error: 11.23 Å

Solvent-accessible surface area (backbone atoms only — not comparable to full-atom values): 18705 Å² total; per-residue (Å²): 137,90,79,91,81,92,80,89,86,90,86,83,90,88,86,81,90,70,78,89,70,94,78,80,72,86,71,82,84,57,65,72,59,57,45,60,63,71,71,49,88,64,85,69,65,63,83,43,62,53,62,81,34,47,54,77,47,50,76,44,78,44,57,24,41,30,31,29,46,78,91,44,98,40,45,34,33,25,72,33,69,65,42,61,73,70,68,48,64,40,49,34,36,40,48,74,55,76,88,50,96,85,55,97,64,50,63,33,39,34,26,38,41,38,81,87,75,66,47,72,45,79,40,35,40,26,43,78,49,77,77,49,100,40,32,36,34,37,41,40,36,21,66,81,57,86,58,39,72,36,52,42,39,31,42,65,54,99,77,45,35,35,22,31,56,52,63,96,25,33,35,39,34,40,64,52,56,90,48,78,49,98,75,82,51,77,23,28,35,38,32,27,45,35,51,83,85,46,70,72,42,70,58,33,82,52,47,72,36,81,92,64,76,39,74,46,71,76,37,69,50,46,52,34,55,73,70,61,40,58,72,59,47,53,48,50,62,66,71,60,63,50,77,44,99,62,59,51,33,33,39,43,55,64,49,85,40,80,42,77,42,80,92,69,80,39,59,34,30,36,42,29,35,39,38,34,57,38,49,67,66,90,77,64,87,60,92,63,93,60,99,66,43,69,68,51,51,52,53,48,52,52,54,51,52,55,51,51,50,43,53,43,64,73,70,65,116